Protein AF-F0VQM3-F1 (afdb_monomer_lite)

pLDDT: mean 75.25, std 23.28, range [26.92, 97.75]

Secondary structure (DSSP, 8-state):
---------------------------------------------------PPP--------GGGS-HHHHHHHHHHHHHHHHHHHHHSTT---EEEEEEEE-TTS-HHHHHHHHHHHHHHHHHH-HHHHHHHHHHHHHHHHT-S-TTTEEEEEEEHHHHHHHHHHHHHHHHHHHHHHHHHHHHHHHHHHHHHHHHHHHHHHHHHHHHHHHHHHHHHHHHHHHHHHHTTSS---HHHHHHHHHHHHHHHHHS-HHHHHHHHHHHHHHHHHHHHTT-TTSSSPPPPTT-----TTSPPHHHHHHHHHHHHHHHHHHHHHHHHHHHHHHHHHHHHHHHHHHHHHTT-

Foldseek 3Di:
DDDDDDDDDDDDDDDDDDDDDDDDDDDDDDDDDDDDDDDDDDDDPDDDDDDDDDDDDDDDDDLVPDDPVVSVVVVVVVVVVVVVVVLQDPPQQQFPAKDKDFDPVLCQLVQLVVVLVVLVVVCVVPVPRSVVRNVRSVVVVVVDPDSRGIHIDTHTGVVSVVVVVVVVVVVVVVVVVVVVVVVVVVVVVVVVVVVVVVVVVVVVVVVVVVVVVVVVVVVVVVVVCVVVVVDDDDVVVVVVVVVVVVVVCVVCVPVVVVVVVVVCVVVVVVCVVCVDCPPVDDDDDPPDPDDPPPDDDVVRVVVVVVVVVVVVVVVVVVVVVVVVVVVVVVVVVVVVVVVVVVVVD

Sequence (345 aa):
MSLFGAKPQAQPSSTGLFGSSSGGGGGLFSSASSAPPSSSPSLGLFSSTSSSLAPSSSAPSSLSSLPLHQQQYVEAVSRRTQQTEALLSDQNRSMVNFLYQFDPAHAASHKNAVLENQLQSFALENPVEGSALLTKWRKASSRNADPQSCLIVPVRGVQELSARVKMVAQATELLAETLGTVAKDTERLMARNDQMREKLDLVRQRHTSLGHEFIKVVNLIENVAVSRGVAEKNPRSEAANAQILASLEEEFPWEEWQRRIDLLRVWLPTLHRTSATATGFPCPSVDESVTPAAGLGKEQEESLVEILSAQTEAVEATTQSLANTEQDVERLESAVKSRRRKGAR

Organism: Neospora caninum (strain Liverpool) (NCBI:txid572307)

Radius of gyration: 41.85 Å; chains: 1; bounding box: 102×84×107 Å

InterPro domains:
  IPR024864 Nucleoporin Nup54/Nup57/Nup44 [PTHR13000] (2-338)
  IPR025712 Nucleoporin Nup54, alpha-helical domain [PF13874] (136-262)

Structure (mmCIF, N/CA/C/O backbone):
data_AF-F0VQM3-F1
#
_entry.id   AF-F0VQM3-F1
#
loop_
_atom_site.group_PDB
_atom_site.id
_atom_site.type_symbol
_atom_site.label_atom_id
_atom_site.label_alt_id
_atom_site.label_comp_id
_atom_site.label_asym_id
_atom_site.label_entity_id
_atom_site.label_seq_id
_atom_site.pdbx_PDB_ins_code
_atom_site.Cartn_x
_atom_site.Cartn_y
_atom_site.Cartn_z
_atom_site.occupancy
_atom_site.B_iso_or_equiv
_atom_site.auth_seq_id
_atom_site.auth_comp_id
_atom_site.auth_asym_id
_atom_site.auth_atom_id
_atom_site.pdbx_PDB_model_num
ATOM 1 N N . MET A 1 1 ? -2.205 41.162 2.863 1.00 38.88 1 MET A N 1
ATOM 2 C CA . MET A 1 1 ? -2.715 41.215 1.480 1.00 38.88 1 MET A CA 1
ATOM 3 C C . MET A 1 1 ? -3.365 39.876 1.178 1.00 38.88 1 MET A C 1
ATOM 5 O O . MET A 1 1 ? -2.662 38.887 1.044 1.00 38.88 1 MET A O 1
ATOM 9 N N . SER A 1 2 ? -4.699 39.849 1.217 1.00 38.91 2 SER A N 1
ATOM 10 C CA . SER A 1 2 ? -5.552 38.758 0.715 1.00 38.91 2 SER A CA 1
ATOM 11 C C . SER A 1 2 ? -5.501 38.674 -0.814 1.00 38.91 2 SER A C 1
ATOM 13 O O . SER A 1 2 ? -5.054 39.649 -1.411 1.00 38.91 2 SER A O 1
ATOM 15 N N . LEU A 1 3 ? -6.043 37.577 -1.383 1.00 37.19 3 LEU A N 1
ATOM 16 C CA . LEU A 1 3 ? -6.539 37.322 -2.769 1.00 37.19 3 LEU A CA 1
ATOM 17 C C . LEU A 1 3 ? -5.948 35.974 -3.241 1.00 37.19 3 LEU A C 1
ATOM 19 O O . LEU A 1 3 ? -4.740 35.894 -3.392 1.00 37.19 3 LEU A O 1
ATOM 23 N N . PHE A 1 4 ? -6.628 34.843 -3.453 1.00 47.84 4 PHE A N 1
ATOM 24 C CA . PHE A 1 4 ? -8.010 34.405 -3.730 1.00 47.84 4 PHE A CA 1
ATOM 25 C C . PHE A 1 4 ? -8.119 32.933 -3.231 1.00 47.84 4 PHE A C 1
ATOM 27 O O . PHE A 1 4 ? -7.094 32.281 -3.077 1.00 47.84 4 PHE A O 1
ATOM 34 N N . GLY A 1 5 ? -9.255 32.297 -2.931 1.00 31.86 5 GLY A N 1
ATOM 35 C CA . GLY A 1 5 ? -10.620 32.454 -3.439 1.00 31.86 5 GLY A CA 1
ATOM 36 C C . GLY A 1 5 ? -11.065 31.139 -4.111 1.00 31.86 5 GLY A C 1
ATOM 37 O O . GLY A 1 5 ? -10.551 30.780 -5.161 1.00 31.86 5 GLY A O 1
ATOM 38 N N . ALA A 1 6 ? -11.987 30.417 -3.471 1.00 36.44 6 ALA A N 1
ATOM 39 C CA . ALA A 1 6 ? -12.490 29.083 -3.820 1.00 36.44 6 ALA A CA 1
ATOM 40 C C . ALA A 1 6 ? -13.454 29.028 -5.028 1.00 36.44 6 ALA A C 1
ATOM 42 O O . ALA A 1 6 ? -14.205 29.980 -5.234 1.00 36.44 6 ALA A O 1
ATOM 43 N N . LYS A 1 7 ? -13.555 27.861 -5.701 1.00 33.34 7 LYS A N 1
ATOM 44 C CA . LYS A 1 7 ? -14.825 27.110 -5.914 1.00 33.34 7 LYS A CA 1
ATOM 45 C C . LYS A 1 7 ? -14.646 25.781 -6.688 1.00 33.34 7 LYS A C 1
ATOM 47 O O . LYS A 1 7 ? -13.915 25.763 -7.673 1.00 33.34 7 LYS A O 1
ATOM 52 N N . PRO A 1 8 ? -15.373 24.707 -6.313 1.00 41.62 8 PRO A N 1
ATOM 53 C CA . PRO A 1 8 ? -15.590 23.517 -7.136 1.00 41.62 8 PRO A CA 1
ATOM 54 C C . PRO A 1 8 ? -16.857 23.670 -7.999 1.00 41.62 8 PRO A C 1
ATOM 56 O O . PRO A 1 8 ? -17.844 24.265 -7.562 1.00 41.62 8 PRO A O 1
ATOM 59 N N . GLN A 1 9 ? -16.847 23.110 -9.210 1.00 33.81 9 GLN A N 1
ATOM 60 C CA . GLN A 1 9 ? -18.005 23.065 -10.106 1.00 33.81 9 GLN A CA 1
ATOM 61 C C . GLN A 1 9 ? -18.391 21.607 -10.370 1.00 33.81 9 GLN A C 1
ATOM 63 O O . GLN A 1 9 ? -17.649 20.856 -10.996 1.00 33.81 9 GLN A O 1
ATOM 68 N N . ALA A 1 10 ? -19.567 21.227 -9.877 1.00 33.06 10 ALA A N 1
ATOM 69 C CA . ALA A 1 10 ? -20.297 20.032 -10.276 1.00 33.06 10 ALA A CA 1
ATOM 70 C C . ALA A 1 10 ? -21.382 20.434 -11.282 1.00 33.06 10 ALA A C 1
ATOM 72 O O . ALA A 1 10 ? -22.001 21.477 -11.090 1.00 33.06 10 ALA A O 1
ATOM 73 N N . GLN A 1 11 ? -21.648 19.602 -12.294 1.00 33.31 11 GLN A N 1
ATOM 74 C CA . GLN A 1 11 ? -22.990 19.391 -12.857 1.00 33.31 11 GLN A CA 1
ATOM 75 C C . GLN A 1 11 ? -23.045 18.125 -13.749 1.00 33.31 11 GLN A C 1
ATOM 77 O O . GLN A 1 11 ? -21.996 17.607 -14.131 1.00 33.31 11 GLN A O 1
ATOM 82 N N . PRO A 1 12 ? -24.257 17.583 -14.003 1.00 43.25 12 PRO A N 1
ATOM 83 C CA . PRO A 1 12 ? -24.522 16.157 -14.190 1.00 43.25 12 PRO A CA 1
ATOM 84 C C . PRO A 1 12 ? -24.857 15.781 -15.643 1.00 43.25 12 PRO A C 1
ATOM 86 O O . PRO A 1 12 ? -25.200 16.636 -16.454 1.00 43.25 12 PRO A O 1
ATOM 89 N N . SER A 1 13 ? -24.879 14.483 -15.953 1.00 31.64 13 SER A N 1
ATOM 90 C CA . SER A 1 13 ? -25.711 13.974 -17.051 1.00 31.64 13 SER A CA 1
ATOM 91 C C . SER A 1 13 ? -26.221 12.563 -16.759 1.00 31.64 13 SER A C 1
ATOM 93 O O . SER A 1 13 ? -25.471 11.606 -16.597 1.00 31.64 13 SER A O 1
ATOM 95 N N . SER A 1 14 ? -27.542 12.477 -16.659 1.00 35.25 14 SER A N 1
ATOM 96 C CA . SER A 1 14 ? -28.352 11.268 -16.686 1.00 35.25 14 SER A CA 1
ATOM 97 C C . SER A 1 14 ? -28.927 11.097 -18.091 1.00 35.25 14 SER A C 1
ATOM 99 O O . SER A 1 14 ? -29.585 12.017 -18.580 1.00 35.25 14 SER A O 1
ATOM 101 N N . THR A 1 15 ? -28.783 9.930 -18.715 1.00 33.72 15 THR A N 1
ATOM 102 C CA . THR A 1 15 ? -29.747 9.438 -19.717 1.00 33.72 15 THR A CA 1
ATOM 103 C C . THR A 1 15 ? -29.620 7.920 -19.806 1.00 33.72 15 THR A C 1
ATOM 105 O O . THR A 1 15 ? -28.555 7.403 -20.126 1.00 33.72 15 THR A O 1
ATOM 108 N N . GLY A 1 16 ? -30.687 7.208 -19.438 1.00 31.36 16 GLY A N 1
ATOM 109 C CA . GLY A 1 16 ? -30.756 5.751 -19.515 1.00 31.36 16 GLY A CA 1
ATOM 110 C C . GLY A 1 16 ? -31.059 5.249 -20.925 1.00 31.36 16 GLY A C 1
ATOM 111 O O . GLY A 1 16 ? -31.469 6.023 -21.786 1.00 31.36 16 GLY A O 1
ATOM 112 N N . LEU A 1 17 ? -30.923 3.938 -21.134 1.00 40.69 17 LEU A N 1
ATOM 113 C CA . LEU A 1 17 ? -31.614 3.230 -22.207 1.00 40.69 17 LEU A CA 1
ATOM 114 C C . LEU A 1 17 ? -31.803 1.748 -21.840 1.00 40.69 17 LEU A C 1
ATOM 116 O O . LEU A 1 17 ? -30.926 1.111 -21.265 1.00 40.69 17 LEU A O 1
ATOM 120 N N . PHE A 1 18 ? -32.994 1.254 -22.156 1.00 35.38 18 PHE A N 1
ATOM 121 C CA . PHE A 1 18 ? -33.568 -0.055 -21.863 1.00 35.38 18 PHE A CA 1
ATOM 122 C C . PHE A 1 18 ? -32.762 -1.261 -22.372 1.00 35.38 18 PHE A C 1
ATOM 124 O O . PHE A 1 18 ? -32.102 -1.194 -23.405 1.00 35.38 18 PHE A O 1
ATOM 131 N N . GLY A 1 19 ? -32.955 -2.405 -21.706 1.00 27.91 19 GLY A N 1
ATOM 132 C CA . GLY A 1 19 ? -32.524 -3.722 -22.177 1.00 27.91 19 GLY A CA 1
ATOM 133 C C . GLY A 1 19 ? -33.149 -4.865 -21.376 1.00 27.91 19 GLY A C 1
ATOM 134 O O . GLY A 1 19 ? -32.457 -5.581 -20.666 1.00 27.91 19 GLY A O 1
ATOM 135 N N . SER A 1 20 ? -34.474 -4.994 -21.462 1.00 33.41 20 SER A N 1
ATOM 136 C CA . SER A 1 20 ? -35.237 -6.174 -21.038 1.00 33.41 20 SER A CA 1
ATOM 137 C C . SER A 1 20 ? -34.834 -7.402 -21.864 1.00 33.41 20 SER A C 1
ATOM 139 O O . SER A 1 20 ? -34.822 -7.333 -23.092 1.00 33.41 20 SER A O 1
ATOM 141 N N . SER A 1 21 ? -34.587 -8.538 -21.208 1.00 31.20 21 SER A N 1
ATOM 142 C CA . SER A 1 21 ? -34.908 -9.840 -21.797 1.00 31.20 21 SER A CA 1
ATOM 143 C C . SER A 1 21 ? -35.435 -10.790 -20.724 1.00 31.20 21 SER A C 1
ATOM 145 O O . SER A 1 21 ? -34.756 -11.182 -19.779 1.00 31.20 21 SER A O 1
ATOM 147 N N . SER A 1 22 ? -36.718 -11.086 -20.873 1.00 34.59 22 SER A N 1
ATOM 148 C CA . SER A 1 22 ? -37.476 -12.134 -20.212 1.00 34.59 22 SER A CA 1
ATOM 149 C C . SER A 1 22 ? -37.373 -13.440 -21.001 1.00 34.59 22 SER A C 1
ATOM 151 O O . SER A 1 22 ? -37.582 -13.440 -22.213 1.00 34.59 22 SER A O 1
ATOM 153 N N . GLY A 1 23 ? -37.177 -14.548 -20.294 1.00 29.69 23 GLY A N 1
ATOM 154 C CA . GLY A 1 23 ? -37.432 -15.922 -20.741 1.00 29.69 23 GLY A CA 1
ATOM 155 C C . GLY A 1 23 ? -36.885 -16.865 -19.666 1.00 29.69 23 GLY A C 1
ATOM 156 O O . GLY A 1 23 ? -35.710 -16.785 -19.350 1.00 29.69 23 GLY A O 1
ATOM 157 N N . GLY A 1 24 ? -37.642 -17.698 -18.955 1.00 31.28 24 GLY A N 1
ATOM 158 C CA . GLY A 1 24 ? -38.933 -18.305 -19.257 1.00 31.28 24 GLY A CA 1
ATOM 159 C C . GLY A 1 24 ? -38.717 -19.794 -19.539 1.00 31.28 24 GLY A C 1
ATOM 160 O O . GLY A 1 24 ? -38.369 -20.141 -20.660 1.00 31.28 24 GLY A O 1
ATOM 161 N N . GLY A 1 25 ? -38.940 -20.643 -18.526 1.00 29.08 25 GLY A N 1
ATOM 162 C CA . GLY A 1 25 ? -38.920 -22.117 -18.601 1.00 29.08 25 GLY A CA 1
ATOM 163 C C . GLY A 1 25 ? -37.775 -22.737 -17.784 1.00 29.08 25 GLY A C 1
ATOM 164 O O . GLY A 1 25 ? -36.623 -22.406 -18.010 1.00 29.08 25 GLY A O 1
ATOM 165 N N . GLY A 1 26 ? -37.966 -23.613 -16.797 1.00 30.08 26 GLY A N 1
ATOM 166 C CA . GLY A 1 26 ? -39.144 -24.372 -16.385 1.00 30.08 26 GLY A CA 1
ATOM 167 C C . GLY A 1 26 ? -38.761 -25.843 -16.188 1.00 30.08 26 GLY A C 1
ATOM 168 O O . GLY A 1 26 ? -38.645 -26.555 -17.177 1.00 30.08 26 GLY A O 1
ATOM 169 N N . GLY A 1 27 ? -38.632 -26.269 -14.919 1.00 29.53 27 GLY A N 1
ATOM 170 C CA . GLY A 1 27 ? -38.684 -27.675 -14.478 1.00 29.53 27 GLY A CA 1
ATOM 171 C C . GLY A 1 27 ? -37.439 -28.528 -14.791 1.00 29.53 27 GLY A C 1
ATOM 172 O O . GLY A 1 27 ? -36.682 -28.226 -15.695 1.00 29.53 27 GLY A O 1
ATOM 173 N N . LEU A 1 28 ? -37.110 -29.609 -14.089 1.00 34.91 28 LEU A N 1
ATOM 174 C CA . LEU A 1 28 ? -37.851 -30.514 -13.214 1.00 34.91 28 LEU A CA 1
ATOM 175 C C . LEU A 1 28 ? -36.799 -31.265 -12.383 1.00 34.91 28 LEU A C 1
ATOM 177 O O . LEU A 1 28 ? -35.906 -31.819 -12.997 1.00 34.91 28 LEU A O 1
ATOM 181 N N . PHE A 1 29 ? -36.904 -31.311 -11.055 1.00 33.12 29 PHE A N 1
ATOM 182 C CA . PHE A 1 29 ? -36.681 -32.517 -10.237 1.00 33.12 29 PHE A CA 1
ATOM 183 C C . PHE A 1 29 ? -37.139 -32.202 -8.812 1.00 33.12 29 PHE A C 1
ATOM 185 O O . PHE A 1 29 ? -36.529 -31.430 -8.076 1.00 33.12 29 PHE A O 1
ATOM 192 N N . SER A 1 30 ? -38.280 -32.784 -8.464 1.00 27.89 30 SER A N 1
ATOM 193 C CA . SER A 1 30 ? -38.830 -32.836 -7.119 1.00 27.89 30 SER A CA 1
ATOM 194 C C . SER A 1 30 ? -38.695 -34.265 -6.619 1.00 27.89 30 SER A C 1
ATOM 196 O O . SER A 1 30 ? -39.105 -35.190 -7.315 1.00 27.89 30 SER A O 1
ATOM 198 N N . SER A 1 31 ? -38.237 -34.432 -5.385 1.00 28.39 31 SER A N 1
ATOM 199 C CA . SER A 1 31 ? -38.715 -35.507 -4.516 1.00 28.39 31 SER A CA 1
ATOM 200 C C . SER A 1 31 ? -38.476 -35.130 -3.056 1.00 28.39 31 SER A C 1
ATOM 202 O O . SER A 1 31 ? -37.354 -34.843 -2.646 1.00 28.39 31 SER A O 1
ATOM 204 N N . ALA A 1 32 ? -39.583 -35.114 -2.314 1.00 28.97 32 ALA A N 1
ATOM 205 C CA . ALA A 1 32 ? -39.702 -35.050 -0.862 1.00 28.97 32 ALA A CA 1
ATOM 206 C C . ALA A 1 32 ? -38.821 -36.129 -0.183 1.00 28.97 32 ALA A C 1
ATOM 208 O O . ALA A 1 32 ? -38.532 -37.158 -0.789 1.00 28.97 32 ALA A O 1
ATOM 209 N N . SER A 1 33 ? -38.415 -36.027 1.084 1.00 26.92 33 SER A N 1
ATOM 210 C CA . SER A 1 33 ? -39.307 -36.196 2.241 1.00 26.92 33 SER A CA 1
ATOM 211 C C . SER A 1 33 ? -38.568 -35.949 3.569 1.00 26.92 33 SER A C 1
ATOM 213 O O . SER A 1 33 ? -37.419 -36.345 3.718 1.00 26.92 33 SER A O 1
ATOM 215 N N . SER A 1 34 ? -39.305 -35.369 4.525 1.00 28.58 34 SER A N 1
ATOM 216 C CA . SER A 1 34 ? -39.322 -35.638 5.981 1.00 28.58 34 SER A CA 1
ATOM 217 C C . SER A 1 34 ? -38.039 -35.600 6.843 1.00 28.58 34 SER A C 1
ATOM 219 O O . SER A 1 34 ? -37.189 -36.481 6.784 1.00 28.58 34 SER A O 1
ATOM 221 N N . ALA A 1 35 ? -38.056 -34.625 7.767 1.00 28.58 35 ALA A N 1
ATOM 222 C CA . ALA A 1 35 ? -37.500 -34.569 9.136 1.00 28.58 35 ALA A CA 1
ATOM 223 C C . ALA A 1 35 ? -37.485 -35.917 9.916 1.00 28.58 35 ALA A C 1
ATOM 225 O O . ALA A 1 35 ? -38.295 -36.780 9.571 1.00 28.58 35 ALA A O 1
ATOM 226 N N . PRO A 1 36 ? -36.675 -36.104 10.999 1.00 34.06 36 PRO A N 1
ATOM 227 C CA . PRO A 1 36 ? -36.364 -35.101 12.045 1.00 34.06 36 PRO A CA 1
ATOM 228 C C . PRO A 1 36 ? -34.907 -35.065 12.582 1.00 34.06 36 PRO A C 1
ATOM 230 O O . PRO A 1 36 ? -34.142 -35.995 12.345 1.00 34.06 36 PRO A O 1
ATOM 233 N N . PRO A 1 37 ? -34.512 -34.036 13.369 1.00 38.03 37 PRO A N 1
ATOM 234 C CA . PRO A 1 37 ? -33.246 -34.046 14.100 1.00 38.03 37 PRO A CA 1
ATOM 235 C C . PRO A 1 37 ? -33.414 -34.253 15.616 1.00 38.03 37 PRO A C 1
ATOM 237 O O . PRO A 1 37 ? -34.243 -33.620 16.274 1.00 38.03 37 PRO A O 1
ATOM 240 N N . SER A 1 38 ? -32.554 -35.107 16.173 1.00 27.70 38 SER A N 1
ATOM 241 C CA . SER A 1 38 ? -32.359 -35.342 17.604 1.00 27.70 38 SER A CA 1
ATOM 242 C C . SER A 1 38 ? -31.062 -34.693 18.109 1.00 27.70 38 SER A C 1
ATOM 244 O O . SER A 1 38 ? -29.977 -35.017 17.638 1.00 27.70 38 SER A O 1
ATOM 246 N N . SER A 1 39 ? -31.219 -33.821 19.108 1.00 30.53 39 SER A N 1
ATOM 247 C CA . SER A 1 39 ? -30.376 -33.622 20.303 1.00 30.53 39 SER A CA 1
ATOM 248 C C . SER A 1 39 ? -28.843 -33.533 20.183 1.00 30.53 39 SER A C 1
ATOM 250 O O . SER A 1 39 ? -28.153 -34.538 20.028 1.00 30.53 39 SER A O 1
ATOM 252 N N . SER A 1 40 ? -28.306 -32.357 20.523 1.00 29.58 40 SER A N 1
ATOM 253 C CA . SER A 1 40 ? -27.122 -32.210 21.390 1.00 29.58 40 SER A CA 1
ATOM 254 C C . SER A 1 40 ? -27.209 -30.885 22.174 1.00 29.58 40 SER A C 1
ATOM 256 O O . SER A 1 40 ? -27.868 -29.956 21.707 1.00 29.58 40 SER A O 1
ATOM 258 N N . PRO A 1 41 ? -26.639 -30.806 23.391 1.00 38.22 41 PRO A N 1
ATOM 259 C CA . PRO A 1 41 ? -27.060 -29.863 24.420 1.00 38.22 41 PRO A CA 1
ATOM 260 C C . PRO A 1 41 ? -26.224 -28.579 24.405 1.00 38.22 41 PRO A C 1
ATOM 262 O O . PRO A 1 41 ? -24.998 -28.621 24.422 1.00 38.22 41 PRO A O 1
ATOM 265 N N . SER A 1 42 ? -26.888 -27.430 24.475 1.00 32.97 42 SER A N 1
ATOM 266 C CA . SER A 1 42 ? -26.255 -26.152 24.794 1.00 32.97 42 SER A CA 1
ATOM 267 C C . SER A 1 42 ? -26.914 -25.566 26.037 1.00 32.97 42 SER A C 1
ATOM 269 O O . SER A 1 42 ? -28.092 -25.206 26.024 1.00 32.97 42 SER A O 1
ATOM 271 N N . LEU A 1 43 ? -26.132 -25.506 27.119 1.00 41.81 43 LEU A N 1
ATOM 272 C CA . LEU A 1 43 ? -26.416 -24.727 28.316 1.00 41.81 43 LEU A CA 1
ATOM 273 C C . LEU A 1 43 ? -26.709 -23.272 27.931 1.00 41.81 43 LEU A C 1
ATOM 275 O O . LEU A 1 43 ? -25.876 -22.602 27.329 1.00 41.81 43 LEU A O 1
ATOM 279 N N . GLY A 1 44 ? -27.873 -22.785 28.343 1.00 29.36 44 GLY A N 1
ATOM 280 C CA . GLY A 1 44 ? -28.278 -21.391 28.219 1.00 29.36 44 GLY A CA 1
ATOM 281 C C . GLY A 1 44 ? -29.334 -21.090 29.268 1.00 29.36 44 GLY A C 1
ATOM 282 O O . GLY A 1 44 ? -30.530 -21.159 29.000 1.00 29.36 44 GLY A O 1
ATOM 283 N N . LEU A 1 45 ? -28.879 -20.825 30.494 1.00 43.31 45 LEU A N 1
ATOM 284 C CA . LEU A 1 45 ? -29.683 -20.150 31.507 1.00 43.31 45 LEU A CA 1
ATOM 285 C C . LEU A 1 45 ? -30.113 -18.780 30.950 1.00 43.31 45 LEU A C 1
ATOM 287 O O . LEU A 1 45 ? -29.309 -18.104 30.315 1.00 43.31 45 LEU A O 1
ATOM 291 N N . PHE A 1 46 ? -31.338 -18.369 31.284 1.00 34.84 46 PHE A N 1
ATOM 292 C CA . PHE A 1 46 ? -31.969 -17.070 31.001 1.00 34.84 46 PHE A CA 1
ATOM 293 C C . PHE A 1 46 ? -32.684 -16.946 29.644 1.00 34.84 46 PHE A C 1
ATOM 295 O O . PHE A 1 46 ? -32.199 -16.333 28.700 1.00 34.84 46 PHE A O 1
ATOM 302 N N . SER A 1 47 ? -33.929 -17.432 29.607 1.00 27.12 47 SER A N 1
ATOM 303 C CA . SER A 1 47 ? -34.967 -16.892 28.727 1.00 27.12 47 SER A CA 1
ATOM 304 C C . SER A 1 47 ? -36.090 -16.324 29.595 1.00 27.12 47 SER A C 1
ATOM 306 O O . SER A 1 47 ? -36.760 -17.045 30.333 1.00 27.12 47 SER A O 1
ATOM 308 N N . SER A 1 48 ? -36.236 -15.004 29.555 1.00 30.84 48 SER A N 1
ATOM 309 C CA . SER A 1 48 ? -37.348 -14.253 30.122 1.00 30.84 48 SER A CA 1
ATOM 310 C C . SER A 1 48 ? -38.492 -14.224 29.112 1.00 30.84 48 SER A C 1
ATOM 312 O O . SER A 1 48 ? -38.433 -13.492 28.125 1.00 30.84 48 SER A O 1
ATOM 314 N N . THR A 1 49 ? -39.542 -14.999 29.368 1.00 30.97 49 THR A N 1
ATOM 315 C CA . THR A 1 49 ? -40.835 -14.860 28.695 1.00 30.97 49 THR A CA 1
ATOM 316 C C . THR A 1 49 ? -41.504 -13.555 29.106 1.00 30.97 49 THR A C 1
ATOM 318 O O . THR A 1 49 ? -41.986 -13.402 30.228 1.00 30.97 49 THR A O 1
ATOM 321 N N . SER A 1 50 ? -41.566 -12.630 28.158 1.00 38.66 50 SER A N 1
ATOM 322 C CA . SER A 1 50 ? -42.555 -11.565 28.077 1.00 38.66 50 SER A CA 1
ATOM 323 C C . SER A 1 50 ? -43.956 -12.180 28.010 1.00 38.66 50 SER A C 1
ATOM 325 O O . SER A 1 50 ? -44.295 -12.879 27.060 1.00 38.66 50 SER A O 1
ATOM 327 N N . SER A 1 51 ? -44.771 -11.918 29.032 1.00 32.34 51 SER A N 1
ATOM 328 C CA . SER A 1 51 ? -46.212 -12.176 29.011 1.00 32.34 51 SER A CA 1
ATOM 329 C C . SER A 1 51 ? -46.942 -10.847 29.156 1.00 32.34 51 SER A C 1
ATOM 331 O O . SER A 1 51 ? -46.705 -10.080 30.087 1.00 32.34 51 SER A O 1
ATOM 333 N N . SER A 1 52 ? -47.777 -10.575 28.164 1.00 29.78 52 SER A N 1
ATOM 334 C CA . SER A 1 52 ? -48.619 -9.402 27.960 1.00 29.78 52 SER A CA 1
ATOM 335 C C . SER A 1 52 ? -49.560 -9.104 29.131 1.00 29.78 52 SER A C 1
ATOM 337 O O . SER A 1 52 ? -50.295 -9.981 29.583 1.00 29.78 52 SER A O 1
ATOM 339 N N . LEU A 1 53 ? -49.588 -7.835 29.547 1.00 31.00 53 LEU A N 1
ATOM 340 C CA . LEU A 1 53 ? -50.574 -7.253 30.457 1.00 31.00 53 LEU A CA 1
ATOM 341 C C . LEU A 1 53 ? -51.941 -7.116 29.769 1.00 31.00 53 LEU A C 1
ATOM 343 O O . LEU A 1 53 ? -52.066 -6.419 28.763 1.00 31.00 53 LEU A O 1
ATOM 347 N N . ALA A 1 54 ? -52.967 -7.721 30.366 1.00 30.02 54 ALA A N 1
ATOM 348 C CA . ALA A 1 54 ? -54.352 -7.275 30.254 1.00 30.02 54 ALA A CA 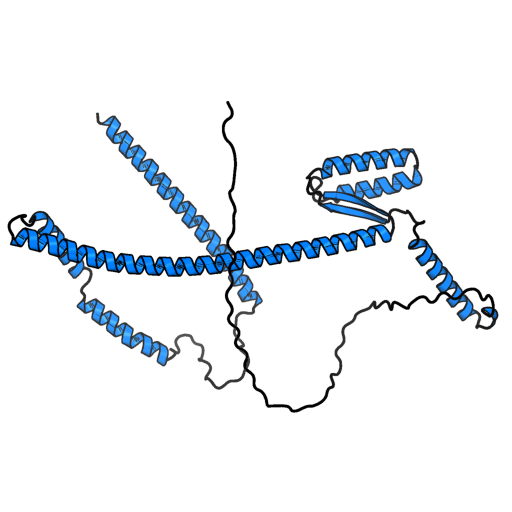1
ATOM 349 C C . ALA A 1 54 ? -54.696 -6.463 31.520 1.00 30.02 54 ALA A C 1
ATOM 351 O O . ALA A 1 54 ? -54.284 -6.861 32.614 1.00 30.02 54 ALA A O 1
ATOM 352 N N . PRO A 1 55 ? -55.430 -5.340 31.424 1.00 46.22 55 PRO A N 1
ATOM 353 C CA . PRO A 1 55 ? -55.810 -4.560 32.590 1.00 46.22 55 PRO A CA 1
ATOM 354 C C . PRO A 1 55 ? -57.085 -5.163 33.186 1.00 46.22 55 PRO A C 1
ATOM 356 O O . PRO A 1 55 ? -58.171 -4.997 32.637 1.00 46.22 55 PRO A O 1
ATOM 359 N N . SER A 1 56 ? -56.971 -5.867 34.311 1.00 31.61 56 SER A N 1
ATOM 360 C CA . SER A 1 56 ? -58.138 -6.267 35.101 1.00 31.61 56 SER A CA 1
ATOM 361 C C . SER A 1 56 ? -58.082 -5.628 36.482 1.00 31.61 56 SER A C 1
ATOM 363 O O . SER A 1 56 ? -57.281 -5.986 37.345 1.00 31.61 56 SER A O 1
ATOM 365 N N . SER A 1 57 ? -58.967 -4.659 36.645 1.00 39.91 57 SER A N 1
ATOM 366 C CA . SER A 1 57 ? -59.422 -4.062 37.889 1.00 39.91 57 SER A CA 1
ATOM 367 C C . SER A 1 57 ? -59.811 -5.099 38.953 1.00 39.91 57 SER A C 1
ATOM 369 O O . SER A 1 57 ? -60.546 -6.039 38.666 1.00 39.91 57 SER A O 1
ATOM 371 N N . SER A 1 58 ? -59.375 -4.833 40.188 1.00 45.59 58 SER A N 1
ATOM 372 C CA . SER A 1 58 ? -60.041 -5.134 41.468 1.00 45.59 58 SER A CA 1
ATOM 373 C C . SER A 1 58 ? -60.713 -6.506 41.664 1.00 45.59 58 SER A C 1
ATOM 375 O O . SER A 1 58 ? -61.862 -6.704 41.275 1.00 45.59 58 SER A O 1
ATOM 377 N N . ALA A 1 59 ? -60.077 -7.365 42.470 1.00 33.06 59 ALA A N 1
ATOM 378 C CA . ALA A 1 59 ? -60.767 -8.329 43.334 1.00 33.06 59 ALA A CA 1
ATOM 379 C C . ALA A 1 59 ? -59.911 -8.647 44.583 1.00 33.06 59 ALA A C 1
ATOM 381 O O . ALA A 1 59 ? -58.823 -9.205 44.442 1.00 33.06 59 ALA A O 1
ATOM 382 N N . PRO A 1 60 ? -60.361 -8.321 45.809 1.00 49.69 60 PRO A N 1
ATOM 383 C CA . PRO A 1 60 ? -59.712 -8.748 47.041 1.00 49.69 60 PRO A CA 1
ATOM 384 C C . PRO A 1 60 ? -60.486 -9.934 47.619 1.00 49.69 60 PRO A C 1
ATOM 386 O O . PRO A 1 60 ? -61.404 -9.725 48.401 1.00 49.69 60 PRO A O 1
ATOM 389 N N . SER A 1 61 ? -60.200 -11.179 47.230 1.00 48.91 61 SER A N 1
ATOM 390 C CA . SER A 1 61 ? -60.815 -12.359 47.870 1.00 48.91 61 SER A CA 1
ATOM 391 C C . SER A 1 61 ? -60.090 -13.654 47.501 1.00 48.91 61 SER A C 1
ATOM 393 O O . SER A 1 61 ? -59.916 -13.940 46.323 1.00 48.91 61 SER A O 1
ATOM 395 N N . SER A 1 62 ? -59.771 -14.464 48.520 1.00 50.34 62 SER A N 1
ATOM 396 C CA . SER A 1 62 ? -59.308 -15.871 48.493 1.00 50.34 62 SER A CA 1
ATOM 397 C C . SER A 1 62 ? -57.809 -16.201 48.601 1.00 50.34 62 SER A C 1
ATOM 399 O O . SER A 1 62 ? -57.425 -17.344 48.361 1.00 50.34 62 SER A O 1
ATOM 401 N N . LEU A 1 63 ? -56.969 -15.301 49.132 1.00 51.16 63 LEU A N 1
ATOM 402 C CA . LEU A 1 63 ? -55.655 -15.733 49.649 1.00 51.16 63 LEU A CA 1
ATOM 403 C C . LEU A 1 63 ? -55.799 -16.746 50.799 1.00 51.16 63 LEU A C 1
ATOM 405 O O . LEU A 1 63 ? -54.959 -17.625 50.934 1.00 51.16 63 LEU A O 1
ATOM 409 N N . SER A 1 64 ? -56.897 -16.697 51.561 1.00 55.00 64 SER A N 1
ATOM 410 C CA . SER A 1 64 ? -57.171 -17.510 52.757 1.00 55.00 64 SER A CA 1
ATOM 411 C C . SER A 1 64 ? -57.420 -19.011 52.526 1.00 55.00 64 SER A C 1
ATOM 413 O O . SER A 1 64 ? -57.534 -19.742 53.505 1.00 55.00 64 SER A O 1
ATOM 415 N N . SER A 1 65 ? -57.498 -19.488 51.276 1.00 56.34 65 SER A N 1
ATOM 416 C CA . SER A 1 65 ? -57.794 -20.901 50.957 1.00 56.34 65 SER A CA 1
ATOM 417 C C . SER A 1 65 ? -56.561 -21.774 50.677 1.00 56.34 65 SER A C 1
ATOM 419 O O . SER A 1 65 ? -56.683 -22.992 50.555 1.00 56.34 65 SER A O 1
ATOM 421 N N . LEU A 1 66 ? -55.372 -21.170 50.587 1.00 63.34 66 LEU A N 1
ATOM 422 C CA . LEU A 1 66 ? -54.125 -21.878 50.301 1.00 63.34 66 LEU A CA 1
ATOM 423 C C . LEU A 1 66 ? -53.422 -22.349 51.589 1.00 63.34 66 LEU A C 1
ATOM 425 O O . LEU A 1 66 ? -53.465 -21.642 52.598 1.00 63.34 66 LEU A O 1
ATOM 429 N N . PRO A 1 67 ? -52.720 -23.502 51.564 1.00 75.94 67 PRO A N 1
ATOM 430 C CA . PRO A 1 67 ? -51.866 -23.940 52.666 1.00 75.94 67 PRO A CA 1
ATOM 431 C C . PRO A 1 67 ? -50.894 -22.829 53.088 1.00 75.94 67 PRO A C 1
ATOM 433 O O . PRO A 1 67 ? -50.315 -22.162 52.230 1.00 75.94 67 PRO A O 1
ATOM 436 N N . LEU A 1 68 ? -50.676 -22.657 54.397 1.00 74.25 68 LEU A N 1
ATOM 437 C CA . LEU A 1 68 ? -49.916 -21.540 54.992 1.00 74.25 68 LEU A CA 1
ATOM 438 C C . LEU A 1 68 ? -48.559 -21.272 54.302 1.00 74.25 68 LEU A C 1
ATOM 440 O O . LEU A 1 68 ? -48.179 -20.127 54.074 1.00 74.25 68 LEU A O 1
ATOM 444 N N . HIS A 1 69 ? -47.844 -22.331 53.912 1.00 75.81 69 HIS A N 1
ATOM 445 C CA . HIS A 1 69 ? -46.563 -22.221 53.205 1.00 75.81 69 HIS A CA 1
ATOM 446 C C . HIS A 1 69 ? -46.706 -21.611 51.799 1.00 75.81 69 HIS A C 1
ATOM 448 O O . HIS A 1 69 ? -45.864 -20.837 51.350 1.00 75.81 69 HIS A O 1
ATOM 454 N N . GLN A 1 70 ? -47.783 -21.943 51.088 1.00 79.38 70 GLN A N 1
ATOM 455 C CA . GLN A 1 70 ? -48.046 -21.432 49.747 1.00 79.38 70 GLN A CA 1
ATOM 456 C C . GLN A 1 70 ? -48.505 -19.967 49.791 1.00 79.38 70 GLN A C 1
ATOM 458 O O . GLN A 1 70 ? -48.094 -19.190 48.933 1.00 79.38 70 GLN A O 1
ATOM 463 N N . GLN A 1 71 ? -49.242 -19.557 50.834 1.00 79.69 71 GLN A N 1
ATOM 464 C CA . GLN A 1 71 ? -49.503 -18.138 51.125 1.00 79.69 71 GLN A CA 1
ATOM 465 C C . GLN A 1 71 ? -48.206 -17.361 51.367 1.00 79.69 71 GLN A C 1
ATOM 467 O O . GLN A 1 71 ? -47.980 -16.344 50.718 1.00 79.69 71 GLN A O 1
ATOM 472 N N . GLN A 1 72 ? -47.322 -17.864 52.237 1.00 81.25 72 GLN A N 1
ATOM 473 C CA . GLN A 1 72 ? -46.042 -17.209 52.527 1.00 81.25 72 GLN A CA 1
ATOM 474 C C . GLN A 1 72 ? -45.149 -17.103 51.287 1.00 81.25 72 GLN A C 1
ATOM 476 O O . GLN A 1 72 ? -44.484 -16.087 51.095 1.00 81.25 72 GLN A O 1
ATOM 481 N N . TYR A 1 73 ? -45.153 -18.117 50.418 1.00 83.38 73 TYR A N 1
ATOM 482 C CA . TYR A 1 73 ? -44.409 -18.070 49.162 1.00 83.38 73 TYR A CA 1
ATOM 483 C C . TYR A 1 73 ? -44.974 -17.018 48.201 1.00 83.38 73 TYR A C 1
ATOM 485 O O . TYR A 1 73 ? -44.211 -16.224 47.655 1.00 83.38 73 TYR A O 1
ATOM 493 N N . VAL A 1 74 ? -46.297 -16.959 48.021 1.00 84.00 74 VAL A N 1
ATOM 494 C CA . VAL A 1 74 ? -46.942 -15.959 47.153 1.00 84.00 74 VAL A CA 1
ATOM 495 C C . VAL A 1 74 ? -46.757 -14.544 47.704 1.00 84.00 74 VAL A C 1
ATOM 497 O O . VAL A 1 74 ? -46.461 -13.637 46.933 1.00 84.00 74 VAL A O 1
ATOM 500 N N . GLU A 1 75 ? -46.831 -14.341 49.021 1.00 83.69 75 GLU A N 1
ATOM 501 C CA . GLU A 1 75 ? -46.524 -13.050 49.648 1.00 83.69 75 GLU A CA 1
ATOM 502 C C . GLU A 1 75 ? -45.046 -12.670 49.510 1.00 83.69 75 GLU A C 1
ATOM 504 O O . GLU A 1 75 ? -44.734 -11.512 49.228 1.00 83.69 75 GLU A O 1
ATOM 509 N N . ALA A 1 76 ? -44.121 -13.623 49.656 1.00 84.62 76 ALA A N 1
ATOM 510 C CA . ALA A 1 76 ? -42.693 -13.381 49.469 1.00 84.62 76 ALA A CA 1
ATOM 511 C C . ALA A 1 76 ? -42.362 -13.035 48.012 1.00 84.62 76 ALA A C 1
ATOM 513 O O . ALA A 1 76 ? -41.573 -12.120 47.762 1.00 84.62 76 ALA A O 1
ATOM 514 N N . VAL A 1 77 ? -42.981 -13.727 47.052 1.00 82.62 77 VAL A N 1
ATOM 515 C CA . VAL A 1 77 ? -42.856 -13.419 45.624 1.00 82.62 77 VAL A CA 1
ATOM 516 C C . VAL A 1 77 ? -43.488 -12.065 45.330 1.00 82.62 77 VAL A C 1
ATOM 518 O O . VAL A 1 77 ? -42.805 -11.223 44.772 1.00 82.62 77 VAL A O 1
ATOM 521 N N . SER A 1 78 ? -44.710 -11.789 45.792 1.00 84.81 78 SER A N 1
ATOM 522 C CA . SER A 1 78 ? -45.377 -10.491 45.613 1.00 84.81 78 SER A CA 1
ATOM 523 C C . SER A 1 78 ? -44.562 -9.335 46.194 1.00 84.81 78 SER A C 1
ATOM 525 O O . SER A 1 78 ? -44.424 -8.302 45.544 1.00 84.81 78 SER A O 1
ATOM 527 N N . ARG A 1 79 ? -43.981 -9.492 47.392 1.00 82.75 79 ARG A N 1
ATOM 528 C CA . ARG A 1 79 ? -43.085 -8.485 47.981 1.00 82.75 79 ARG A CA 1
ATOM 529 C C . ARG A 1 79 ? -41.824 -8.299 47.153 1.00 82.75 79 ARG A C 1
ATOM 531 O O . ARG A 1 79 ? -41.398 -7.167 46.959 1.00 82.75 79 ARG A O 1
ATOM 538 N N . ARG A 1 80 ? -41.235 -9.386 46.649 1.00 79.62 80 ARG A N 1
ATOM 539 C CA . ARG A 1 80 ? -40.054 -9.316 45.785 1.00 79.62 80 ARG A CA 1
ATOM 540 C C . ARG A 1 80 ? -40.382 -8.634 44.459 1.00 79.62 80 ARG A C 1
ATOM 542 O O . ARG A 1 80 ? -39.614 -7.780 44.041 1.00 79.62 80 ARG A O 1
ATOM 549 N N . THR A 1 81 ? -41.527 -8.942 43.853 1.00 79.38 81 THR A N 1
ATOM 550 C CA . THR A 1 81 ? -41.995 -8.324 42.608 1.00 79.38 81 THR A CA 1
ATOM 551 C C . THR A 1 81 ? -42.257 -6.834 42.805 1.00 79.38 81 THR A C 1
ATOM 553 O O . THR A 1 81 ? -41.740 -6.032 42.037 1.00 79.38 81 THR A O 1
ATOM 556 N N . GLN A 1 82 ? -42.936 -6.441 43.887 1.00 76.12 82 GLN A N 1
ATOM 557 C CA . GLN A 1 82 ? -43.143 -5.030 44.234 1.00 76.12 82 GLN A CA 1
ATOM 558 C C . GLN A 1 82 ? -41.829 -4.302 44.543 1.00 76.12 82 GLN A C 1
ATOM 560 O O . GLN A 1 82 ? -41.666 -3.149 44.163 1.00 76.12 82 GLN A O 1
ATOM 565 N N . GLN A 1 83 ? -40.859 -4.962 45.185 1.00 69.44 83 GLN A N 1
ATOM 566 C CA . GLN A 1 83 ? -39.523 -4.395 45.395 1.00 69.44 83 GLN A CA 1
ATOM 567 C C . GLN A 1 83 ? -38.762 -4.222 44.080 1.00 69.44 83 GLN A C 1
ATOM 569 O O . GLN A 1 83 ? -38.147 -3.181 43.871 1.00 69.44 83 GLN A O 1
ATOM 574 N N . THR A 1 84 ? -38.813 -5.198 43.172 1.00 67.06 84 THR A N 1
ATOM 575 C CA . THR A 1 84 ? -38.193 -5.066 41.847 1.00 67.06 84 THR A CA 1
ATOM 576 C C . THR A 1 84 ? -38.884 -4.003 41.003 1.00 67.06 84 THR A C 1
ATOM 578 O O . THR A 1 84 ? -38.209 -3.237 40.331 1.00 67.06 84 THR A O 1
ATOM 581 N N . GLU A 1 85 ? -40.207 -3.891 41.085 1.00 68.19 85 GLU A N 1
ATOM 582 C CA . GLU A 1 85 ? -40.989 -2.876 40.381 1.00 68.19 85 GLU A CA 1
ATOM 583 C C . GLU A 1 85 ? -40.736 -1.477 40.963 1.00 68.19 85 GLU A C 1
ATOM 585 O O . GLU A 1 85 ? -40.603 -0.516 40.215 1.00 68.19 85 GLU A O 1
ATOM 590 N N . ALA A 1 86 ? -40.527 -1.360 42.279 1.00 63.75 86 ALA A N 1
ATOM 591 C CA . ALA A 1 86 ? -40.083 -0.126 42.925 1.00 63.75 86 ALA A CA 1
ATOM 592 C C . ALA A 1 86 ? -38.626 0.244 42.585 1.00 63.75 86 ALA A C 1
ATOM 594 O O . ALA A 1 86 ? -38.301 1.423 42.496 1.00 63.75 86 ALA A O 1
ATOM 595 N N . LEU A 1 87 ? -37.732 -0.729 42.381 1.00 59.56 87 LEU A N 1
ATOM 596 C CA . LEU A 1 87 ? -36.358 -0.488 41.909 1.00 59.56 87 LEU A CA 1
ATOM 597 C C . LEU A 1 87 ? -36.302 -0.100 40.425 1.00 59.56 87 LEU A C 1
ATOM 599 O O . LEU A 1 87 ? -35.381 0.603 40.011 1.00 59.56 87 LEU A O 1
ATOM 603 N N . LEU A 1 88 ? -37.269 -0.564 39.634 1.00 58.75 88 LEU A N 1
ATOM 604 C CA . LEU A 1 88 ? -37.424 -0.228 38.220 1.00 58.75 88 LEU A CA 1
ATOM 605 C C . LEU A 1 88 ? -38.235 1.057 37.995 1.00 58.75 88 LEU A C 1
ATOM 607 O O . LEU A 1 88 ? -38.177 1.609 36.899 1.00 58.75 88 LEU A O 1
ATOM 611 N N . SER A 1 89 ? -38.978 1.534 38.998 1.00 59.28 89 SER A N 1
ATOM 612 C CA . SER A 1 89 ? -39.743 2.778 38.914 1.00 59.28 89 SER A CA 1
ATOM 613 C C . SER A 1 89 ? -38.852 4.014 39.096 1.00 59.28 89 SER A C 1
ATOM 615 O O . SER A 1 89 ? -37.864 4.003 39.834 1.00 59.28 89 SER A O 1
ATOM 617 N N . ASP A 1 90 ? -39.239 5.108 38.434 1.00 52.88 90 ASP A N 1
ATOM 618 C CA . ASP A 1 90 ? -38.535 6.404 38.342 1.00 52.88 90 ASP A CA 1
ATOM 619 C C . ASP A 1 90 ? -38.147 7.062 39.683 1.00 52.88 90 ASP A C 1
ATOM 621 O O . ASP A 1 90 ? -37.425 8.063 39.713 1.00 52.88 90 ASP A O 1
ATOM 625 N N . GLN A 1 91 ? -38.632 6.542 40.814 1.00 49.31 91 GLN A N 1
ATOM 626 C CA . GLN A 1 91 ? -38.396 7.131 42.130 1.00 49.31 91 GLN A CA 1
ATOM 627 C C . GLN A 1 91 ? -37.066 6.716 42.766 1.00 49.31 91 GLN A C 1
ATOM 629 O O . GLN A 1 91 ? -36.535 7.468 43.585 1.00 49.31 91 GLN A O 1
ATOM 634 N N . ASN A 1 92 ? -36.462 5.594 42.360 1.00 53.53 92 ASN A N 1
ATOM 635 C CA . ASN A 1 92 ? -35.129 5.218 42.833 1.00 53.53 92 ASN A CA 1
ATOM 636 C C . ASN A 1 92 ? -34.034 5.918 42.015 1.00 53.53 92 ASN A C 1
ATOM 638 O O . ASN A 1 92 ? -33.309 5.319 41.223 1.00 53.53 92 ASN A O 1
ATOM 642 N N . ARG A 1 93 ? -33.872 7.222 42.271 1.00 54.41 93 ARG A N 1
ATOM 643 C CA . ARG A 1 93 ? -32.787 8.073 41.740 1.00 54.41 93 ARG A CA 1
ATOM 644 C C . ARG A 1 93 ? -31.389 7.711 42.260 1.00 54.41 93 ARG A C 1
ATOM 646 O O . ARG A 1 93 ? -30.433 8.439 41.986 1.00 54.41 93 ARG A O 1
ATOM 653 N N . SER A 1 94 ? -31.239 6.625 43.020 1.00 59.53 94 SER A N 1
ATOM 654 C CA . SER A 1 94 ? -29.937 6.204 43.532 1.00 59.53 94 SER A CA 1
ATOM 655 C C . SER A 1 94 ? -28.979 5.960 42.361 1.00 59.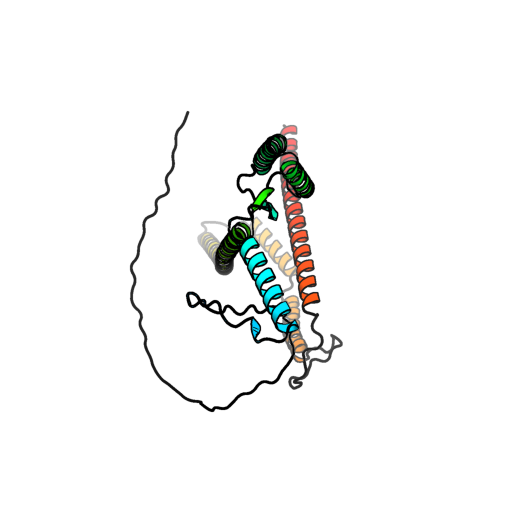53 94 SER A C 1
ATOM 657 O O . SER A 1 94 ? -29.261 5.140 41.483 1.00 59.53 94 SER A O 1
ATOM 659 N N . MET A 1 95 ? -27.858 6.689 42.327 1.00 60.59 95 MET A N 1
ATOM 660 C CA . MET A 1 95 ? -26.838 6.515 41.289 1.00 60.59 95 MET A CA 1
ATOM 661 C C . MET A 1 95 ? -26.361 5.061 41.262 1.00 60.59 95 MET A C 1
ATOM 663 O O . MET A 1 95 ? -25.895 4.536 42.277 1.00 60.59 95 MET A O 1
ATOM 667 N N . VAL A 1 96 ? -26.451 4.434 40.090 1.00 60.69 96 VAL A N 1
ATOM 668 C CA . VAL A 1 96 ? -26.107 3.025 39.885 1.00 60.69 96 VAL A CA 1
ATOM 669 C C . VAL A 1 96 ? -24.594 2.870 39.775 1.00 60.69 96 VAL A C 1
ATOM 671 O O . VAL A 1 96 ? -24.030 2.004 40.443 1.00 60.69 96 VAL A O 1
ATOM 674 N N . ASN A 1 97 ? -23.911 3.724 38.999 1.00 80.38 97 ASN A N 1
ATOM 675 C CA . ASN A 1 97 ? -22.445 3.789 38.955 1.00 80.38 97 ASN A CA 1
ATOM 676 C C . ASN A 1 97 ? -21.926 4.927 38.056 1.00 80.38 97 ASN A C 1
ATOM 678 O O . ASN A 1 97 ? -22.707 5.640 37.428 1.00 80.38 97 ASN A O 1
ATOM 682 N N . PHE A 1 98 ? -20.600 5.061 37.967 1.00 88.12 98 PHE A N 1
ATOM 683 C CA . PHE A 1 98 ? -19.932 5.857 36.935 1.00 88.12 98 PHE A CA 1
ATOM 684 C C . PHE A 1 98 ? -19.520 4.978 35.751 1.00 88.12 98 PHE A C 1
ATOM 686 O O . PHE A 1 98 ? -19.064 3.850 35.941 1.00 88.12 98 PHE A O 1
ATOM 693 N N . LEU A 1 99 ? -19.662 5.506 34.538 1.00 88.38 99 LEU A N 1
ATOM 694 C CA . LEU A 1 99 ? -19.275 4.844 33.294 1.00 88.38 99 LEU A CA 1
ATOM 695 C C . LEU A 1 99 ? -18.404 5.762 32.442 1.00 88.38 99 LEU A C 1
ATOM 697 O O . LEU A 1 99 ? -18.552 6.981 32.466 1.00 88.38 99 LEU A O 1
ATOM 701 N N . TYR A 1 100 ? -17.559 5.149 31.627 1.00 90.56 100 TYR A N 1
ATOM 702 C CA . TYR A 1 100 ? -16.625 5.827 30.738 1.00 90.56 100 TYR A CA 1
ATOM 703 C C . TYR A 1 100 ? -17.266 6.107 29.375 1.00 90.56 100 TYR A C 1
ATOM 705 O O . TYR A 1 100 ? -17.981 5.265 28.825 1.00 90.56 100 TYR A O 1
ATOM 713 N N . GLN A 1 101 ? -17.064 7.309 28.844 1.00 89.12 101 GLN A N 1
ATOM 714 C CA . GLN A 1 101 ? -17.522 7.715 27.518 1.00 89.12 101 GLN A CA 1
ATOM 715 C C . GLN A 1 101 ? -16.413 8.467 26.798 1.00 89.12 101 GLN A C 1
ATOM 717 O O . GLN A 1 101 ? -15.809 9.363 27.375 1.00 89.12 101 GLN A O 1
ATOM 722 N N . PHE A 1 102 ? -16.180 8.144 25.531 1.00 88.94 102 PHE A N 1
ATOM 723 C CA . PHE A 1 102 ? -15.249 8.903 24.707 1.00 88.94 102 PHE A CA 1
ATOM 724 C C . PHE A 1 102 ? -15.799 10.307 24.411 1.00 88.94 102 PHE A C 1
ATOM 726 O O . PHE A 1 102 ? -16.956 10.454 24.011 1.00 88.94 102 PHE A O 1
ATOM 733 N N . ASP A 1 103 ? -14.971 11.330 24.613 1.00 88.12 103 ASP A N 1
ATOM 734 C CA . ASP A 1 103 ? -15.259 12.721 24.280 1.00 88.12 103 ASP A CA 1
ATOM 735 C C . ASP A 1 103 ? -14.551 13.103 22.970 1.00 88.12 103 ASP A C 1
ATOM 737 O O . ASP A 1 103 ? -13.344 13.364 22.981 1.00 88.12 103 ASP A O 1
ATOM 741 N N . PRO A 1 104 ? -15.277 13.205 21.842 1.00 82.75 104 PRO A N 1
ATOM 742 C CA . PRO A 1 104 ? -14.678 13.550 20.553 1.00 82.75 104 PRO A CA 1
ATOM 743 C C . PRO A 1 104 ? -14.119 14.979 20.511 1.00 82.75 104 PRO A C 1
ATOM 745 O O . PRO A 1 104 ? -13.334 15.305 19.629 1.00 82.75 104 PRO A O 1
ATOM 748 N N . ALA A 1 105 ? -14.501 15.841 21.459 1.00 87.38 105 ALA A N 1
ATOM 749 C CA . ALA A 1 105 ? -13.971 17.197 21.567 1.00 87.38 105 ALA A CA 1
ATOM 750 C C . ALA A 1 105 ? -12.640 17.273 22.341 1.00 87.38 105 ALA A C 1
ATOM 752 O O . ALA A 1 105 ? -12.122 18.375 22.515 1.00 87.38 105 ALA A O 1
ATOM 753 N N . HIS A 1 106 ? -12.115 16.144 22.845 1.00 83.94 106 HIS A N 1
ATOM 754 C CA . HIS A 1 106 ? -10.897 16.079 23.669 1.00 83.94 106 HIS A CA 1
ATOM 755 C C . HIS A 1 106 ? -10.895 17.069 24.851 1.00 83.94 106 HIS A C 1
ATOM 757 O O . HIS A 1 106 ? -9.859 17.585 25.262 1.00 83.94 106 HIS A O 1
ATOM 763 N N . ALA A 1 107 ? -12.076 17.343 25.412 1.00 89.06 107 ALA A N 1
ATOM 764 C CA . ALA A 1 107 ? -12.270 18.243 26.545 1.00 89.06 107 ALA A CA 1
ATOM 765 C C . ALA A 1 107 ? -12.636 17.468 27.823 1.00 89.06 107 ALA A C 1
ATOM 767 O O . ALA A 1 107 ? -13.168 18.050 28.776 1.00 89.06 107 ALA A O 1
ATOM 768 N N . ALA A 1 108 ? -12.353 16.159 27.860 1.00 90.06 108 ALA A N 1
ATOM 769 C CA . ALA A 1 108 ? -12.778 15.279 28.942 1.00 90.06 108 ALA A CA 1
ATOM 770 C C . ALA A 1 108 ? -12.158 15.689 30.280 1.00 90.06 108 ALA A C 1
ATOM 772 O O . ALA A 1 108 ? -12.861 15.714 31.284 1.00 90.06 108 ALA A O 1
ATOM 773 N N . SER A 1 109 ? -10.889 16.108 30.285 1.00 89.38 109 SER A N 1
ATOM 774 C CA . SER A 1 109 ? -10.203 16.611 31.482 1.00 89.38 109 SER A CA 1
ATOM 775 C C . SER A 1 109 ? -10.957 17.785 32.124 1.00 89.38 109 SER A C 1
ATOM 777 O O . SER A 1 109 ? -11.275 17.755 33.314 1.00 89.38 109 SER A O 1
ATOM 779 N N . HIS A 1 110 ? -11.345 18.782 31.320 1.00 91.81 110 HIS A N 1
ATOM 780 C CA . HIS A 1 110 ? -12.101 19.936 31.808 1.00 91.81 110 HIS A CA 1
ATOM 781 C C . HIS A 1 110 ? -13.498 19.536 32.302 1.00 91.81 110 HIS A C 1
ATOM 783 O O . HIS A 1 110 ? -13.904 19.923 33.395 1.00 91.81 110 HIS A O 1
ATOM 789 N N . LYS A 1 111 ? -14.224 18.716 31.534 1.00 90.69 111 LYS A N 1
ATOM 790 C CA . LYS A 1 111 ? -15.576 18.261 31.898 1.00 90.69 111 LYS A CA 1
ATOM 791 C C . LYS A 1 111 ? -15.574 17.388 33.161 1.00 90.69 111 LYS A C 1
ATOM 793 O O . LYS A 1 111 ? -16.460 17.530 34.000 1.00 90.69 111 LYS A O 1
ATOM 798 N N . ASN A 1 112 ? -14.558 16.544 33.338 1.00 92.25 112 ASN A N 1
ATOM 799 C CA . ASN A 1 112 ? -14.363 15.738 34.542 1.00 92.25 112 ASN A CA 1
ATOM 800 C C . ASN A 1 112 ? -14.059 16.621 35.762 1.00 92.25 112 ASN A C 1
ATOM 802 O O . ASN A 1 112 ? -14.621 16.375 36.826 1.00 92.25 112 ASN A O 1
ATOM 806 N N . ALA A 1 113 ? -13.244 17.671 35.610 1.00 91.50 113 ALA A N 1
ATOM 807 C CA . ALA A 1 113 ? -12.977 18.635 36.681 1.00 91.50 113 ALA A CA 1
ATOM 808 C C . ALA A 1 113 ? -14.236 19.427 37.079 1.00 91.50 113 ALA A C 1
ATOM 810 O O . ALA A 1 113 ? -14.494 19.649 38.261 1.00 91.50 113 ALA A O 1
ATOM 811 N N . VAL A 1 114 ? -15.068 19.812 36.104 1.00 93.50 114 VAL A N 1
ATOM 812 C CA . VAL A 1 114 ? -16.367 20.450 36.373 1.00 93.50 114 VAL A CA 1
ATOM 813 C C . VAL A 1 114 ? -17.285 19.509 37.156 1.00 93.50 114 VAL A C 1
ATOM 815 O O . VAL A 1 114 ? -17.893 19.933 38.139 1.00 93.50 114 VAL A O 1
ATOM 818 N N . LEU A 1 115 ? -17.357 18.234 36.767 1.00 90.44 115 LEU A N 1
ATOM 819 C CA . LEU A 1 115 ? -18.146 17.232 37.482 1.00 90.44 115 LEU A CA 1
ATOM 820 C C . LEU A 1 115 ? -17.626 17.003 38.909 1.00 90.44 115 LEU A C 1
ATOM 822 O O . LEU A 1 115 ? -18.422 16.884 39.837 1.00 90.44 115 LEU A O 1
ATOM 826 N N . GLU A 1 116 ? -16.307 16.973 39.103 1.00 92.06 116 GLU A N 1
ATOM 827 C CA . GLU A 1 116 ? -15.707 16.866 40.434 1.00 92.06 116 GLU A CA 1
ATOM 828 C C . GLU A 1 116 ? -16.139 18.026 41.335 1.00 92.06 116 GLU A C 1
ATOM 830 O O . GLU A 1 116 ? -16.602 17.792 42.452 1.00 92.06 116 GLU A O 1
ATOM 835 N N . ASN A 1 117 ? -16.060 19.261 40.836 1.00 92.81 117 ASN A N 1
ATOM 836 C CA . ASN A 1 117 ? -16.465 20.453 41.582 1.00 92.81 117 ASN A CA 1
ATOM 837 C C . ASN A 1 117 ? -17.951 20.411 41.973 1.00 92.81 117 ASN A C 1
ATOM 839 O O . ASN A 1 117 ? -18.300 20.754 43.101 1.00 92.81 117 ASN A O 1
ATOM 843 N N . GLN A 1 118 ? -18.821 19.933 41.078 1.00 89.75 118 GLN A N 1
ATOM 844 C CA . GLN A 1 118 ? -20.250 19.748 41.364 1.00 89.75 118 GLN A CA 1
ATOM 845 C C . GLN A 1 118 ? -20.502 18.671 42.429 1.00 89.75 118 GLN A C 1
ATOM 847 O O . GLN A 1 118 ? -21.387 18.811 43.273 1.00 89.75 118 GLN A O 1
ATOM 852 N N . LEU A 1 119 ? -19.729 17.582 42.418 1.00 88.44 119 LEU A N 1
ATOM 853 C CA . LEU A 1 119 ? -19.828 16.539 43.440 1.00 88.44 119 LEU A CA 1
ATOM 854 C C . LEU A 1 119 ? -19.291 17.018 44.795 1.00 88.44 119 LEU A C 1
ATOM 856 O O . LEU A 1 119 ? -19.837 16.639 45.830 1.00 88.44 119 LEU A O 1
ATOM 860 N N . GLN A 1 120 ? -18.258 17.867 44.802 1.00 91.69 120 GLN A N 1
ATOM 861 C CA . GLN A 1 120 ? -17.742 18.503 46.015 1.00 91.69 120 GLN A CA 1
ATOM 862 C C . GLN A 1 120 ? -18.775 19.447 46.636 1.00 91.69 120 GLN A C 1
ATOM 864 O O . GLN A 1 120 ? -19.021 19.350 47.837 1.00 91.69 120 GLN A O 1
ATOM 869 N N . SER A 1 121 ? -19.431 20.300 45.839 1.00 90.56 121 SER A N 1
ATOM 870 C CA . SER A 1 121 ? -20.498 21.174 46.344 1.00 90.56 121 SER A CA 1
ATOM 871 C C . SER A 1 121 ? -21.690 20.371 46.867 1.00 90.56 121 SER A C 1
ATOM 873 O O . SER A 1 121 ? -22.192 20.653 47.951 1.00 90.56 121 SER A O 1
ATOM 875 N N . PHE A 1 122 ? -22.085 19.302 46.170 1.00 87.19 122 PHE A N 1
ATOM 876 C CA . PHE A 1 122 ? -23.166 18.424 46.622 1.00 87.19 122 PHE A CA 1
ATOM 877 C C . PHE A 1 122 ? -22.846 17.713 47.948 1.00 87.19 122 PHE A C 1
ATOM 879 O O . PHE A 1 122 ? -23.732 17.519 48.776 1.00 87.19 122 PHE A O 1
ATOM 886 N N . ALA A 1 123 ? -21.583 17.348 48.188 1.00 88.50 123 ALA A N 1
ATOM 887 C CA . ALA A 1 123 ? -21.155 16.749 49.453 1.00 88.50 123 ALA A CA 1
ATOM 888 C C . ALA A 1 123 ? -21.192 17.723 50.642 1.00 88.50 123 ALA A C 1
ATOM 890 O O . ALA A 1 123 ? -21.331 17.269 51.776 1.00 88.50 123 ALA A O 1
ATOM 891 N N . LEU A 1 124 ? -21.096 19.035 50.399 1.00 90.19 124 LEU A N 1
ATOM 892 C CA . LEU A 1 124 ? -21.272 20.054 51.440 1.00 90.19 124 LEU A CA 1
ATOM 893 C C . LEU A 1 124 ? -22.746 20.210 51.834 1.00 90.19 124 LEU A C 1
ATOM 895 O O . LEU A 1 124 ? -23.045 20.401 53.009 1.00 90.19 124 LEU A O 1
ATOM 899 N N . GLU A 1 125 ? -23.657 20.096 50.867 1.00 88.50 125 GLU A N 1
ATOM 900 C CA . GLU A 1 125 ? -25.105 20.191 51.093 1.00 88.50 125 GLU A CA 1
ATOM 901 C C . GLU A 1 125 ? -25.690 18.899 51.687 1.00 88.50 125 GLU A C 1
ATOM 903 O O . GLU A 1 125 ? -26.543 18.952 52.569 1.00 88.50 125 GLU A O 1
ATOM 908 N N . ASN A 1 126 ? -25.209 17.735 51.236 1.00 85.12 126 ASN A N 1
ATOM 909 C CA . ASN A 1 126 ? -25.681 16.413 51.651 1.00 85.12 126 ASN A CA 1
ATOM 910 C C . ASN A 1 126 ? -24.498 15.528 52.085 1.00 85.12 126 ASN A C 1
ATOM 912 O O . ASN A 1 126 ? -23.973 14.752 51.277 1.00 85.12 126 ASN A O 1
ATOM 916 N N . PRO A 1 127 ? -24.070 15.589 53.360 1.00 85.19 127 PRO A N 1
ATOM 917 C CA . PRO A 1 127 ? -22.808 14.989 53.794 1.00 85.19 127 PRO A CA 1
ATOM 918 C C . PRO A 1 127 ? -22.779 13.459 53.698 1.00 85.19 127 PRO A C 1
ATOM 920 O O . PRO A 1 127 ? -21.739 12.885 53.378 1.00 85.19 127 PRO A O 1
ATOM 923 N N . VAL A 1 128 ? -23.903 12.775 53.930 1.00 82.44 128 VAL A N 1
ATOM 924 C CA . VAL A 1 128 ? -23.954 11.301 53.906 1.00 82.44 128 VAL A CA 1
ATOM 925 C C . VAL A 1 128 ? -23.954 10.765 52.471 1.00 82.44 128 VAL A C 1
ATOM 927 O O . VAL A 1 128 ? -23.136 9.918 52.122 1.00 82.44 128 VAL A O 1
ATOM 930 N N . GLU A 1 129 ? -24.830 11.282 51.609 1.00 81.25 129 GLU A N 1
ATOM 931 C CA . GLU A 1 129 ? -24.956 10.797 50.229 1.00 81.25 129 GLU A CA 1
ATOM 932 C C . GLU A 1 129 ? -23.849 11.338 49.317 1.00 81.25 129 GLU A C 1
ATOM 934 O O . GLU A 1 129 ? -23.271 10.596 48.518 1.00 81.25 129 GLU A O 1
ATOM 939 N N . GLY A 1 130 ? -23.496 12.617 49.453 1.00 82.56 130 GLY A N 1
ATOM 940 C CA . GLY A 1 130 ? -22.492 13.250 48.607 1.00 82.56 130 GLY A CA 1
ATOM 941 C C . GLY A 1 130 ? -21.077 12.735 48.863 1.00 82.56 130 GLY A C 1
ATOM 942 O O . GLY A 1 130 ? -20.339 12.504 47.904 1.00 82.56 130 GLY A O 1
ATOM 943 N N . SER A 1 131 ? -20.705 12.440 50.116 1.00 85.19 131 SER A N 1
ATOM 944 C CA . SER A 1 131 ? -19.394 11.840 50.421 1.00 85.19 131 SER A CA 1
ATOM 945 C C . SER A 1 131 ? -19.238 10.433 49.825 1.00 85.19 131 SER A C 1
ATOM 947 O O . SER A 1 131 ? -18.176 10.093 49.287 1.00 85.19 131 SER A O 1
ATOM 949 N N . ALA A 1 132 ? -20.307 9.630 49.832 1.00 86.19 132 ALA A N 1
ATOM 950 C CA . ALA A 1 132 ? -20.338 8.305 49.216 1.00 86.19 132 ALA A CA 1
ATOM 951 C C . ALA A 1 132 ? -20.238 8.365 47.678 1.00 86.19 132 ALA A C 1
ATOM 953 O O . ALA A 1 132 ? -19.583 7.527 47.054 1.00 86.19 132 ALA A O 1
ATOM 954 N N . LEU A 1 133 ? -20.856 9.361 47.039 1.00 85.38 133 LEU A N 1
ATOM 955 C CA . LEU A 1 133 ? -20.772 9.548 45.585 1.00 85.38 133 LEU A CA 1
ATOM 956 C C . LEU A 1 133 ? -19.404 10.067 45.148 1.00 85.38 133 LEU A C 1
ATOM 958 O O . LEU A 1 133 ? -18.833 9.573 44.176 1.00 85.38 133 LEU A O 1
ATOM 962 N N . LEU A 1 134 ? -18.849 11.015 45.896 1.00 88.19 134 LEU A N 1
ATOM 963 C CA . LEU A 1 134 ? -17.538 11.595 45.639 1.00 88.19 134 LEU A CA 1
ATOM 964 C C . LEU A 1 134 ? -16.412 10.558 45.789 1.00 88.19 134 LEU A C 1
ATOM 966 O O . LEU A 1 134 ? -15.494 10.512 44.973 1.00 88.19 134 LEU A O 1
ATOM 970 N N . THR A 1 135 ? -16.497 9.663 46.777 1.00 89.69 135 THR A N 1
ATOM 971 C CA . THR A 1 135 ? -15.547 8.542 46.914 1.00 89.69 135 THR A CA 1
ATOM 972 C C . THR A 1 135 ? -15.647 7.548 45.755 1.00 89.69 135 THR A C 1
ATOM 974 O O . THR A 1 135 ? -14.615 7.121 45.229 1.00 89.69 135 THR A O 1
ATOM 977 N N . LYS A 1 136 ? -16.861 7.224 45.287 1.00 89.44 136 LYS A N 1
ATOM 978 C CA . LYS A 1 136 ? -17.060 6.415 44.070 1.00 89.44 136 LYS A CA 1
ATOM 979 C C . LYS A 1 136 ? -16.481 7.098 42.828 1.00 89.44 136 LYS A C 1
ATOM 981 O O . LYS A 1 136 ? -15.821 6.430 42.034 1.00 89.44 136 LYS A O 1
ATOM 986 N N . TRP A 1 137 ? -16.673 8.409 42.685 1.00 90.81 137 TRP A N 1
ATOM 987 C CA . TRP A 1 137 ? -16.128 9.175 41.564 1.00 90.81 137 TRP A CA 1
ATOM 988 C C . TRP A 1 137 ? -14.601 9.178 41.581 1.00 90.81 137 TRP A C 1
ATOM 990 O O . TRP A 1 137 ? -13.989 8.840 40.575 1.00 90.81 137 TRP A O 1
ATOM 1000 N N . ARG A 1 138 ? -13.969 9.445 42.733 1.00 92.06 138 ARG A N 1
ATOM 1001 C CA . ARG A 1 138 ? -12.500 9.406 42.867 1.00 92.06 138 ARG A CA 1
ATOM 1002 C C . ARG A 1 138 ? -11.927 8.043 42.488 1.00 92.06 138 ARG A C 1
ATOM 1004 O O . ARG A 1 138 ? -10.893 7.975 41.833 1.00 92.06 138 ARG A O 1
ATOM 1011 N N . LYS A 1 139 ? -12.624 6.958 42.843 1.00 92.31 139 LYS A N 1
ATOM 1012 C CA . LYS A 1 139 ? -12.252 5.593 42.445 1.00 92.31 139 LYS A CA 1
ATOM 1013 C C . LYS A 1 139 ? -12.411 5.346 40.940 1.00 92.31 139 LYS A C 1
ATOM 1015 O O . LYS A 1 139 ? -11.627 4.594 40.371 1.00 92.31 139 LYS A O 1
ATOM 1020 N N . ALA A 1 140 ? -13.416 5.935 40.296 1.00 90.62 140 ALA A N 1
ATOM 1021 C CA . ALA A 1 140 ? -13.570 5.875 38.842 1.00 90.62 140 ALA A CA 1
ATOM 1022 C C . ALA A 1 140 ? -12.516 6.741 38.128 1.00 90.62 140 ALA A C 1
ATOM 1024 O O . ALA A 1 140 ? -11.964 6.328 37.112 1.00 90.62 140 ALA A O 1
ATOM 1025 N N . SER A 1 141 ? -12.187 7.901 38.692 1.00 91.62 141 SER A N 1
ATOM 1026 C CA . SER A 1 141 ? -11.162 8.812 38.183 1.00 91.62 141 SER A CA 1
ATOM 1027 C C . SER A 1 141 ? -9.773 8.181 38.222 1.00 91.62 141 SER A C 1
ATOM 1029 O O . SER A 1 141 ? -9.090 8.151 37.204 1.00 91.62 141 SER A O 1
ATOM 1031 N N . SER A 1 142 ? -9.398 7.537 39.333 1.00 91.75 142 SER A N 1
ATOM 1032 C CA . SER A 1 142 ? -8.107 6.839 39.438 1.00 91.75 142 SER A CA 1
ATOM 1033 C C . SER A 1 142 ? -7.972 5.617 38.525 1.00 91.75 142 SER A C 1
ATOM 1035 O O . SER A 1 142 ? -6.861 5.165 38.270 1.00 91.75 142 SER A O 1
ATOM 1037 N N . ARG A 1 143 ? -9.091 5.071 38.038 1.00 91.69 143 ARG A N 1
ATOM 1038 C CA . ARG A 1 143 ? -9.137 3.944 37.094 1.00 91.69 143 ARG A CA 1
ATOM 1039 C C . ARG A 1 143 ? -9.285 4.380 35.637 1.00 91.69 143 ARG A C 1
ATOM 1041 O O . ARG A 1 143 ? -9.340 3.521 34.762 1.00 91.69 143 ARG A O 1
ATOM 1048 N N . ASN A 1 144 ? -9.396 5.679 35.373 1.00 89.81 144 ASN A N 1
ATOM 1049 C CA . ASN A 1 144 ? -9.542 6.181 34.018 1.00 89.81 144 ASN A CA 1
ATOM 1050 C C . ASN A 1 144 ? -8.214 6.033 33.260 1.00 89.81 144 ASN A C 1
ATOM 1052 O O . ASN A 1 144 ? -7.231 6.681 33.611 1.00 89.81 144 ASN A O 1
ATOM 1056 N N . ALA A 1 145 ? -8.196 5.181 32.234 1.00 86.94 145 ALA A N 1
ATOM 1057 C CA . ALA A 1 145 ? -6.997 4.909 31.444 1.00 86.94 145 ALA A CA 1
ATOM 1058 C C . ALA A 1 145 ? -6.562 6.108 30.581 1.00 86.94 145 ALA A C 1
ATOM 1060 O O . ALA A 1 145 ? -5.373 6.255 30.315 1.00 86.94 145 ALA A O 1
ATOM 1061 N N . ASP A 1 146 ? -7.501 6.974 30.178 1.00 89.00 146 ASP A N 1
ATOM 1062 C CA . ASP A 1 146 ? -7.205 8.168 29.380 1.00 89.00 146 ASP A CA 1
ATOM 1063 C C . ASP A 1 146 ? -8.012 9.390 29.858 1.00 89.00 146 ASP A C 1
ATOM 1065 O O . ASP A 1 146 ? -9.109 9.666 29.369 1.00 89.00 146 ASP A O 1
ATOM 1069 N N . PRO A 1 147 ? -7.476 10.178 30.802 1.00 85.44 147 PRO A N 1
ATOM 1070 C CA . PRO A 1 147 ? -8.162 11.352 31.338 1.00 85.44 147 PRO A CA 1
ATOM 1071 C C . PRO A 1 147 ? -8.423 12.476 30.323 1.00 85.44 147 PRO A C 1
ATOM 1073 O O . PRO A 1 147 ? -9.229 13.363 30.610 1.00 85.44 147 PRO A O 1
ATOM 1076 N N . GLN A 1 148 ? -7.743 12.484 29.170 1.00 87.94 148 GLN A N 1
ATOM 1077 C CA . GLN A 1 148 ? -7.870 13.553 28.171 1.00 87.94 148 GLN A CA 1
ATOM 1078 C C . GLN A 1 148 ? -9.015 13.297 27.191 1.00 87.94 148 GLN A C 1
ATOM 1080 O O . GLN A 1 148 ? -9.688 14.242 26.773 1.00 87.94 148 GLN A O 1
ATOM 1085 N N . SER A 1 149 ? -9.273 12.031 26.860 1.00 89.50 149 SER A N 1
ATOM 1086 C CA . SER A 1 149 ? -10.331 11.644 25.921 1.00 89.50 149 SER A CA 1
ATOM 1087 C C . SER A 1 149 ? -11.529 10.961 26.579 1.00 89.50 149 SER A C 1
ATOM 1089 O O . SER A 1 149 ? -12.597 10.892 25.976 1.00 89.50 149 SER A O 1
ATOM 1091 N N . CYS A 1 150 ? -11.395 10.477 27.815 1.00 91.88 150 CYS A N 1
ATOM 1092 C CA . CYS A 1 150 ? -12.422 9.679 28.466 1.00 91.88 150 CYS A CA 1
ATOM 1093 C C . CYS A 1 150 ? -13.136 10.446 29.584 1.00 91.88 150 CYS A C 1
ATOM 1095 O O . CYS A 1 150 ? -12.561 10.839 30.606 1.00 91.88 150 CYS A O 1
ATOM 1097 N N . LEU A 1 151 ? -14.434 10.632 29.386 1.00 92.19 151 LEU A N 1
ATOM 1098 C CA . LEU A 1 151 ? -15.344 11.337 30.267 1.00 92.19 151 LEU A CA 1
ATOM 1099 C C . LEU A 1 151 ? -16.024 10.362 31.230 1.00 92.19 151 LEU A C 1
ATOM 1101 O O . LEU A 1 151 ? -16.510 9.300 30.835 1.00 92.19 151 LEU A O 1
ATOM 1105 N N . ILE A 1 152 ? -16.075 10.736 32.505 1.00 91.94 152 ILE A N 1
ATOM 1106 C CA . ILE A 1 152 ? -16.710 9.951 33.562 1.00 91.94 152 ILE A CA 1
ATOM 1107 C C . ILE A 1 152 ? -18.147 10.439 33.706 1.00 91.94 152 ILE A C 1
ATOM 1109 O O . ILE A 1 152 ? -18.394 11.533 34.201 1.00 91.94 152 ILE A O 1
ATOM 1113 N N . VAL A 1 153 ? -19.105 9.629 33.274 1.00 88.56 153 VAL A N 1
ATOM 1114 C CA . VAL A 1 153 ? -20.525 9.991 33.249 1.00 88.56 153 VAL A CA 1
ATOM 1115 C C . VAL A 1 153 ? -21.262 9.261 34.375 1.00 88.56 153 VAL A C 1
ATOM 1117 O O . VAL A 1 153 ? -21.204 8.025 34.423 1.00 88.56 153 VAL A O 1
ATOM 1120 N N . PRO A 1 154 ? -21.958 9.977 35.278 1.00 86.81 154 PRO A N 1
ATOM 1121 C CA . PRO A 1 154 ? -22.831 9.350 36.265 1.00 86.81 154 PRO A CA 1
ATOM 1122 C C . PRO A 1 154 ? -24.048 8.718 35.582 1.00 86.81 154 PRO A C 1
ATOM 1124 O O . PRO A 1 154 ? -24.619 9.317 34.676 1.00 86.81 154 PRO A O 1
ATOM 1127 N N . VAL A 1 155 ? -24.456 7.531 36.032 1.00 84.56 155 VAL A N 1
ATOM 1128 C CA . VAL A 1 155 ? -25.672 6.853 35.556 1.00 84.56 155 VAL A CA 1
ATOM 1129 C C . VAL A 1 155 ? -26.609 6.582 36.728 1.00 84.56 155 VAL A C 1
ATOM 1131 O O . VAL A 1 155 ? -26.203 6.019 37.752 1.00 84.56 155 VAL A O 1
ATOM 1134 N N . ARG A 1 156 ? -27.870 6.986 36.584 1.00 82.12 156 ARG A N 1
ATOM 1135 C CA . ARG A 1 156 ? -28.931 6.911 37.591 1.00 82.12 156 ARG A CA 1
ATOM 1136 C C . ARG A 1 156 ? -30.006 5.921 37.151 1.00 82.12 156 ARG A C 1
ATOM 1138 O O . ARG A 1 156 ? -30.639 6.078 36.112 1.00 82.12 156 ARG A O 1
ATOM 1145 N N . GLY A 1 157 ? -30.220 4.903 37.975 1.00 78.44 157 GLY A N 1
ATOM 1146 C CA . GLY A 1 157 ? -31.212 3.862 37.717 1.00 78.44 157 GLY A CA 1
ATOM 1147 C C . GLY A 1 157 ? -30.929 2.983 36.490 1.00 78.44 157 GLY A C 1
ATOM 1148 O O . GLY A 1 157 ? -29.928 3.113 35.781 1.00 78.44 157 GLY A O 1
ATOM 1149 N N . VAL A 1 158 ? -31.840 2.040 36.255 1.00 78.44 158 VAL A N 1
ATOM 1150 C CA . VAL A 1 158 ? -31.771 1.083 35.137 1.00 78.44 158 VAL A CA 1
ATOM 1151 C C . VAL A 1 158 ? -32.215 1.730 33.818 1.00 78.44 158 VAL A C 1
ATOM 1153 O O . VAL A 1 158 ? -31.776 1.316 32.746 1.00 78.44 158 VAL A O 1
ATOM 1156 N N . GLN A 1 159 ? -33.036 2.782 33.872 1.00 80.94 159 GLN A N 1
ATOM 1157 C CA . GLN A 1 159 ? -33.552 3.448 32.677 1.00 80.94 159 GLN A CA 1
ATOM 1158 C C . GLN A 1 159 ? -32.452 4.197 31.909 1.00 80.94 159 GLN A C 1
ATOM 1160 O O . GLN A 1 159 ? -32.309 3.965 30.708 1.00 80.94 159 GLN A O 1
ATOM 1165 N N . GLU A 1 160 ? -31.619 5.006 32.577 1.00 82.50 160 GLU A N 1
ATOM 1166 C CA . GLU A 1 160 ? -30.472 5.670 31.930 1.00 82.50 160 GLU A CA 1
ATOM 1167 C C . GLU A 1 160 ? -29.460 4.650 31.394 1.00 82.50 160 GLU A C 1
ATOM 1169 O O . GLU A 1 160 ? -28.917 4.819 30.299 1.00 82.50 160 GLU A O 1
ATOM 1174 N N . LEU A 1 161 ? -29.253 3.545 32.122 1.00 83.38 161 LEU A N 1
ATOM 1175 C CA . LEU A 1 161 ? -28.425 2.440 31.646 1.00 83.38 161 LEU A CA 1
ATOM 1176 C C . LEU A 1 161 ? -28.999 1.842 30.353 1.00 83.38 161 LEU A C 1
ATOM 1178 O O . LEU A 1 161 ? -28.266 1.674 29.381 1.00 83.38 161 LEU A O 1
ATOM 1182 N N . SER A 1 162 ? -30.307 1.581 30.303 1.00 84.94 162 SER A N 1
ATOM 1183 C CA . SER A 1 162 ? -30.975 1.048 29.110 1.00 84.94 162 SER A CA 1
ATOM 1184 C C . SER A 1 162 ? -30.921 2.013 27.920 1.00 84.94 162 SER A C 1
ATOM 1186 O O . SER A 1 162 ? -30.688 1.583 26.790 1.00 84.94 162 SER A O 1
ATOM 1188 N N . ALA A 1 163 ? -31.067 3.321 28.160 1.00 86.44 163 ALA A N 1
ATOM 1189 C CA . ALA A 1 163 ? -30.934 4.348 27.132 1.00 86.44 163 ALA A CA 1
ATOM 1190 C C . ALA A 1 163 ? -29.515 4.355 26.552 1.00 86.44 163 ALA A C 1
ATOM 1192 O O . ALA A 1 163 ? -29.332 4.419 25.338 1.00 86.44 163 ALA A O 1
ATOM 1193 N N . ARG A 1 164 ? -28.502 4.198 27.406 1.00 85.81 164 ARG A N 1
ATOM 1194 C CA . ARG A 1 164 ? -27.107 4.138 26.975 1.00 85.81 164 ARG A CA 1
ATOM 1195 C C . ARG A 1 164 ? -26.767 2.859 26.222 1.00 85.81 164 ARG A C 1
ATOM 1197 O O . ARG A 1 164 ? -26.060 2.941 25.227 1.00 85.81 164 ARG A O 1
ATOM 1204 N N . VAL A 1 165 ? -27.306 1.711 26.631 1.00 88.81 165 VAL A N 1
ATOM 1205 C CA . VAL A 1 165 ? -27.175 0.459 25.865 1.00 88.81 165 VAL A CA 1
ATOM 1206 C C . VAL A 1 165 ? -27.755 0.631 24.458 1.00 88.81 165 VAL A C 1
ATOM 1208 O O . VAL A 1 165 ? -27.110 0.242 23.489 1.00 88.81 165 VAL A O 1
ATOM 1211 N N . LYS A 1 166 ? -28.915 1.289 24.320 1.00 91.50 166 LYS A N 1
ATOM 1212 C CA . LYS A 1 166 ? -29.495 1.612 23.005 1.00 91.50 166 LYS A CA 1
ATOM 1213 C C . LYS A 1 166 ? -28.605 2.549 22.184 1.00 91.50 166 LYS A C 1
ATOM 1215 O O . LYS A 1 166 ? -28.408 2.294 21.002 1.00 91.50 166 LYS A O 1
ATOM 1220 N N . MET A 1 167 ? -28.036 3.592 22.794 1.00 89.06 167 MET A N 1
ATOM 1221 C CA . MET A 1 167 ? -27.103 4.490 22.097 1.00 89.06 167 MET A CA 1
ATOM 1222 C C . MET A 1 167 ? -25.841 3.763 21.625 1.00 89.06 167 MET A C 1
ATOM 1224 O O . MET A 1 167 ? -25.392 3.988 20.506 1.00 89.06 167 MET A O 1
ATOM 1228 N N . VAL A 1 168 ? -25.272 2.884 22.456 1.00 89.50 168 VAL A N 1
ATOM 1229 C CA . VAL A 1 168 ? -24.104 2.077 22.074 1.00 89.50 168 VAL A CA 1
ATOM 1230 C C . VAL A 1 168 ? -24.458 1.155 20.911 1.00 89.50 168 VAL A C 1
ATOM 1232 O O . VAL A 1 168 ? -23.694 1.105 19.957 1.00 89.50 168 VAL A O 1
ATOM 1235 N N . ALA A 1 169 ? -25.625 0.503 20.940 1.00 92.12 169 ALA A N 1
ATOM 1236 C CA . ALA A 1 169 ? -26.085 -0.341 19.837 1.00 92.12 169 ALA A CA 1
ATOM 1237 C C . ALA A 1 169 ? -26.200 0.440 18.512 1.00 92.12 169 ALA A C 1
ATOM 1239 O O . ALA A 1 169 ? -25.690 -0.006 17.486 1.00 92.12 169 ALA A O 1
ATOM 1240 N N . GLN A 1 170 ? -26.779 1.644 18.546 1.00 94.12 170 GLN A N 1
ATOM 1241 C CA . GLN A 1 170 ? -26.861 2.525 17.373 1.00 94.12 170 GLN A CA 1
ATOM 1242 C C . GLN A 1 170 ? -25.478 2.972 16.884 1.00 94.12 170 GLN A C 1
ATOM 1244 O O . GLN A 1 170 ? -25.209 2.974 15.687 1.00 94.12 170 GLN A O 1
ATOM 1249 N N . ALA A 1 171 ? -24.571 3.325 17.799 1.00 89.94 171 ALA A N 1
ATOM 1250 C CA . ALA A 1 171 ? -23.208 3.702 17.438 1.00 89.94 171 ALA A CA 1
ATOM 1251 C C . ALA A 1 171 ? -22.437 2.530 16.810 1.00 89.94 171 ALA A C 1
ATOM 1253 O O . ALA A 1 171 ? -21.703 2.732 15.847 1.00 89.94 171 ALA A O 1
ATOM 1254 N N . THR A 1 172 ? -22.617 1.304 17.315 1.00 92.50 172 THR A N 1
ATOM 1255 C CA . THR A 1 172 ? -22.001 0.106 16.727 1.00 92.50 172 THR A CA 1
ATOM 1256 C C . THR A 1 172 ? -22.568 -0.226 15.352 1.00 92.50 172 THR A C 1
ATOM 1258 O O . THR A 1 172 ? -21.813 -0.655 14.485 1.00 92.50 172 THR A O 1
ATOM 1261 N N . GLU A 1 173 ? -23.861 0.012 15.128 1.00 95.12 173 GLU A N 1
ATOM 1262 C CA . GLU A 1 173 ? -24.498 -0.163 13.820 1.00 95.12 173 GLU A CA 1
ATOM 1263 C C . GLU A 1 173 ? -23.940 0.838 12.801 1.00 95.12 173 GLU A C 1
ATOM 1265 O O . GLU A 1 173 ? -23.458 0.432 11.746 1.00 95.12 173 GLU A O 1
ATOM 1270 N N . LEU A 1 174 ? -23.858 2.122 13.163 1.00 95.88 174 LEU A N 1
ATOM 1271 C CA . LEU A 1 174 ? -23.222 3.145 12.326 1.00 95.88 174 LEU A CA 1
ATOM 1272 C C . LEU A 1 174 ? -21.749 2.820 12.034 1.00 95.88 174 LEU A C 1
ATOM 1274 O O . LEU A 1 174 ? -21.289 2.970 10.903 1.00 95.88 174 LEU A O 1
ATOM 1278 N N . LEU A 1 175 ? -20.994 2.345 13.029 1.00 95.31 175 LEU A N 1
ATOM 1279 C CA . LEU A 1 175 ? -19.612 1.911 12.816 1.00 95.31 175 LEU A CA 1
ATOM 1280 C C . LEU A 1 175 ? -19.536 0.742 11.826 1.00 95.31 175 LEU A C 1
ATOM 1282 O O . LEU A 1 175 ? -18.702 0.776 10.923 1.00 95.31 175 LEU A O 1
ATOM 1286 N N . ALA A 1 176 ? -20.422 -0.249 11.934 1.00 95.94 176 ALA A N 1
ATOM 1287 C CA . ALA A 1 176 ? -20.479 -1.362 10.991 1.00 95.94 176 ALA A CA 1
ATOM 1288 C C . ALA A 1 176 ? -20.822 -0.898 9.564 1.00 95.94 176 ALA A C 1
ATOM 1290 O O . ALA A 1 176 ? -20.195 -1.351 8.604 1.00 95.94 176 ALA A O 1
ATOM 1291 N N . GLU A 1 177 ? -21.751 0.048 9.410 1.00 96.88 177 GLU A N 1
ATOM 1292 C CA . GLU A 1 177 ? -22.075 0.653 8.113 1.00 96.88 177 GLU A CA 1
ATOM 1293 C C . GLU A 1 177 ? -20.874 1.389 7.512 1.00 96.88 177 GLU A C 1
ATOM 1295 O O . GLU A 1 177 ? -20.521 1.157 6.352 1.00 96.88 177 GLU A O 1
ATOM 1300 N N . THR A 1 178 ? -20.199 2.233 8.301 1.00 96.38 178 THR A N 1
ATOM 1301 C CA . THR A 1 178 ? -19.005 2.958 7.835 1.00 96.38 178 THR A CA 1
ATOM 1302 C C . THR A 1 178 ? -17.877 2.002 7.454 1.00 96.38 178 THR A C 1
ATOM 1304 O O . THR A 1 178 ? -17.294 2.153 6.380 1.00 96.38 178 THR A O 1
ATOM 1307 N N . LEU A 1 179 ? -17.623 0.956 8.244 1.00 97.00 179 LEU A N 1
ATOM 1308 C CA . LEU A 1 179 ? -16.649 -0.080 7.906 1.00 97.00 179 LEU A CA 1
ATOM 1309 C C . LEU A 1 179 ? -17.025 -0.795 6.601 1.00 97.00 179 LEU A C 1
ATOM 1311 O O . LEU A 1 179 ? -16.165 -1.020 5.752 1.00 97.00 179 LEU A O 1
ATOM 1315 N N . GLY A 1 180 ? -18.313 -1.078 6.394 1.00 97.00 180 GLY A N 1
ATOM 1316 C CA . GLY A 1 180 ? -18.829 -1.636 5.146 1.00 97.00 180 GLY A CA 1
ATOM 1317 C C . GLY A 1 180 ? -18.609 -0.720 3.938 1.00 97.00 180 GLY A C 1
ATOM 1318 O O . GLY A 1 180 ? -18.310 -1.207 2.848 1.00 97.00 180 GLY A O 1
ATOM 1319 N N . THR A 1 181 ? -18.719 0.603 4.102 1.00 96.88 181 THR A N 1
ATOM 1320 C CA . THR A 1 181 ? -18.379 1.555 3.026 1.00 96.88 181 THR A CA 1
ATOM 1321 C C . THR A 1 181 ? -16.885 1.582 2.728 1.00 96.88 181 THR A C 1
ATOM 1323 O O . THR A 1 181 ? -16.511 1.499 1.560 1.00 96.88 181 THR A O 1
ATOM 1326 N N . VAL A 1 182 ? -16.036 1.588 3.761 1.00 96.69 182 VAL A N 1
ATOM 1327 C CA . VAL A 1 182 ? -14.576 1.550 3.603 1.00 96.69 182 VAL A CA 1
ATOM 1328 C C . VAL A 1 182 ? -14.147 0.268 2.894 1.00 96.69 182 VAL A C 1
ATOM 1330 O O . VAL A 1 182 ? -13.365 0.340 1.955 1.00 96.69 182 VAL A O 1
ATOM 1333 N N . ALA A 1 183 ? -14.710 -0.885 3.262 1.00 96.88 183 ALA A N 1
ATOM 1334 C CA . ALA A 1 183 ? -14.425 -2.161 2.605 1.00 96.88 183 ALA A CA 1
ATOM 1335 C C . ALA A 1 183 ? -14.810 -2.163 1.113 1.00 96.88 183 ALA A C 1
ATOM 1337 O O . ALA A 1 183 ? -14.073 -2.668 0.270 1.00 96.88 183 ALA A O 1
ATOM 1338 N N . LYS A 1 184 ? -15.946 -1.554 0.754 1.00 97.12 184 LYS A N 1
ATOM 1339 C CA . LYS A 1 184 ? -16.341 -1.403 -0.658 1.00 97.12 184 LYS A CA 1
ATOM 1340 C C . LYS A 1 184 ? -15.407 -0.461 -1.413 1.00 97.12 184 LYS A C 1
ATOM 1342 O O . LYS A 1 184 ? -15.120 -0.682 -2.587 1.00 97.12 184 LYS A O 1
ATOM 1347 N N . ASP A 1 185 ? -14.954 0.607 -0.770 1.00 96.88 185 ASP A N 1
ATOM 1348 C CA . ASP A 1 185 ? -14.038 1.563 -1.386 1.00 96.88 185 ASP A CA 1
ATOM 1349 C C . ASP A 1 185 ? -12.641 0.957 -1.582 1.00 96.88 185 ASP A C 1
ATOM 1351 O O . ASP A 1 185 ? -12.038 1.161 -2.640 1.00 96.88 185 ASP A O 1
ATOM 1355 N N . THR A 1 186 ? -12.150 0.148 -0.636 1.00 96.12 186 THR A N 1
ATOM 1356 C CA . THR A 1 186 ? -10.891 -0.595 -0.798 1.00 96.12 186 THR A CA 1
ATOM 1357 C C . THR A 1 186 ? -10.993 -1.635 -1.910 1.00 96.12 186 THR A C 1
ATOM 1359 O O . THR A 1 186 ? -10.085 -1.718 -2.732 1.00 96.12 186 THR A O 1
ATOM 1362 N N . GLU A 1 187 ? -12.111 -2.355 -2.028 1.00 96.75 187 GLU A N 1
ATOM 1363 C CA . GLU A 1 187 ? -12.355 -3.288 -3.137 1.00 96.75 187 GLU A CA 1
ATOM 1364 C C . GLU A 1 187 ? -12.315 -2.585 -4.503 1.00 96.75 187 GLU A C 1
ATOM 1366 O O . GLU A 1 187 ? -11.631 -3.034 -5.426 1.00 96.75 187 GLU A O 1
ATOM 1371 N N . ARG A 1 188 ? -12.964 -1.419 -4.630 1.00 96.69 188 ARG A N 1
ATOM 1372 C CA . ARG A 1 188 ? -12.901 -0.612 -5.863 1.00 96.69 188 ARG A CA 1
ATOM 1373 C C . ARG A 1 188 ? -11.486 -0.128 -6.169 1.00 96.69 188 ARG A C 1
ATOM 1375 O O . ARG A 1 188 ? -11.105 -0.070 -7.339 1.00 96.69 188 ARG A O 1
ATOM 1382 N N . LEU A 1 189 ? -10.717 0.247 -5.147 1.00 96.88 189 LEU A N 1
ATOM 1383 C CA . LEU A 1 189 ? -9.320 0.650 -5.315 1.00 96.88 189 LEU A CA 1
ATOM 1384 C C . LEU A 1 189 ? -8.450 -0.518 -5.785 1.00 96.88 189 LEU A C 1
ATOM 1386 O O . LEU A 1 189 ? -7.642 -0.320 -6.692 1.00 96.88 189 LEU A O 1
ATOM 1390 N N . MET A 1 190 ? -8.647 -1.719 -5.237 1.00 96.31 190 MET A N 1
ATOM 1391 C CA . MET A 1 190 ? -7.955 -2.931 -5.687 1.00 96.31 190 MET A CA 1
ATOM 1392 C C . MET A 1 190 ? -8.280 -3.240 -7.153 1.00 96.31 190 MET A C 1
ATOM 1394 O O . MET A 1 190 ? -7.367 -3.323 -7.970 1.00 96.31 190 MET A O 1
ATOM 1398 N N . ALA A 1 191 ? -9.563 -3.257 -7.529 1.00 96.88 191 ALA A N 1
ATOM 1399 C CA . ALA A 1 191 ? -9.976 -3.494 -8.916 1.00 96.88 191 ALA A CA 1
ATOM 1400 C C . ALA A 1 191 ? -9.389 -2.458 -9.896 1.00 96.88 191 ALA A C 1
ATOM 1402 O O . ALA A 1 191 ? -8.960 -2.786 -11.005 1.00 96.88 191 ALA A O 1
ATOM 1403 N N . ARG A 1 192 ? -9.324 -1.184 -9.485 1.00 97.12 192 ARG A N 1
ATOM 1404 C CA . ARG A 1 192 ? -8.681 -0.129 -10.279 1.00 97.12 192 ARG A CA 1
ATOM 1405 C C . ARG A 1 192 ? -7.171 -0.337 -10.399 1.00 97.12 192 ARG A C 1
ATOM 1407 O O . ARG A 1 192 ? -6.615 -0.046 -11.458 1.00 97.12 192 ARG A O 1
ATOM 1414 N N . ASN A 1 193 ? -6.510 -0.798 -9.338 1.00 96.06 193 ASN A N 1
ATOM 1415 C CA . ASN A 1 193 ? -5.081 -1.100 -9.355 1.00 96.06 193 ASN A CA 1
ATOM 1416 C C . ASN A 1 193 ? -4.770 -2.199 -10.378 1.00 96.06 193 ASN A C 1
ATOM 1418 O O . ASN A 1 193 ? -3.885 -2.018 -11.213 1.00 96.06 193 ASN A O 1
ATOM 1422 N N . ASP A 1 194 ? -5.563 -3.267 -10.397 1.00 96.31 194 ASP A N 1
ATOM 1423 C CA . ASP A 1 194 ? -5.390 -4.365 -11.349 1.00 96.31 194 ASP A CA 1
ATOM 1424 C C . ASP A 1 194 ? -5.607 -3.907 -12.795 1.00 96.31 194 ASP A C 1
ATOM 1426 O O . ASP A 1 194 ? -4.778 -4.178 -13.666 1.00 96.31 194 ASP A O 1
ATOM 1430 N N . GLN A 1 195 ? -6.633 -3.085 -13.046 1.00 97.44 195 GLN A N 1
ATOM 1431 C CA . GLN A 1 195 ? -6.831 -2.472 -14.363 1.00 97.44 195 GLN A CA 1
ATOM 1432 C C . GLN A 1 195 ? -5.639 -1.589 -14.780 1.00 97.44 195 GLN A C 1
ATOM 1434 O O . GLN A 1 195 ? -5.282 -1.509 -15.959 1.00 97.44 195 GLN A O 1
ATOM 1439 N N . MET A 1 196 ? -5.029 -0.873 -13.834 1.00 96.12 196 MET A N 1
ATOM 1440 C CA . MET A 1 196 ? -3.843 -0.065 -14.111 1.00 96.12 196 MET A CA 1
ATOM 1441 C C . MET A 1 196 ? -2.623 -0.928 -14.426 1.00 96.12 196 MET A C 1
ATOM 1443 O O . MET A 1 196 ? -1.881 -0.567 -15.337 1.00 96.12 196 MET A O 1
ATOM 1447 N N . ARG A 1 197 ? -2.430 -2.053 -13.729 1.00 96.38 197 ARG A N 1
ATOM 1448 C CA . ARG A 1 197 ? -1.354 -3.015 -14.017 1.00 96.38 197 ARG A CA 1
ATOM 1449 C C . ARG A 1 197 ? -1.473 -3.567 -15.433 1.00 96.38 197 ARG A C 1
ATOM 1451 O O . ARG A 1 197 ? -0.512 -3.475 -16.189 1.00 96.38 197 ARG A O 1
ATOM 1458 N N . GLU A 1 198 ? -2.667 -4.002 -15.833 1.00 97.25 198 GLU A N 1
ATOM 1459 C CA . GLU A 1 198 ? -2.920 -4.497 -17.192 1.00 97.25 198 GLU A CA 1
ATOM 1460 C C . GLU A 1 198 ? -2.599 -3.431 -18.254 1.00 97.25 198 GLU A C 1
ATOM 1462 O O . GLU A 1 198 ? -1.886 -3.683 -19.228 1.00 97.25 198 GLU A O 1
ATOM 1467 N N . LYS A 1 199 ? -3.061 -2.191 -18.047 1.00 97.50 199 LYS A N 1
ATOM 1468 C CA . LYS A 1 199 ? -2.736 -1.075 -18.949 1.00 97.50 199 LYS A CA 1
ATOM 1469 C C . LYS A 1 199 ? -1.241 -0.791 -19.004 1.00 97.50 199 LYS A C 1
ATOM 1471 O O . LYS A 1 199 ? -0.731 -0.457 -20.071 1.00 97.50 199 LYS A O 1
ATOM 1476 N N . LEU A 1 200 ? -0.548 -0.891 -17.877 1.00 97.75 200 LEU A N 1
ATOM 1477 C CA . LEU A 1 200 ? 0.885 -0.655 -17.798 1.00 97.75 200 LEU A CA 1
ATOM 1478 C C . LEU A 1 200 ? 1.648 -1.724 -18.590 1.00 97.75 200 LEU A C 1
ATOM 1480 O O . LEU A 1 200 ? 2.555 -1.379 -19.348 1.00 97.75 200 LEU A O 1
ATOM 1484 N N . ASP A 1 201 ? 1.232 -2.985 -18.518 1.00 96.69 201 ASP A N 1
ATOM 1485 C CA . ASP A 1 201 ? 1.823 -4.059 -19.317 1.00 96.69 201 ASP A CA 1
ATOM 1486 C C . ASP A 1 201 ? 1.558 -3.880 -20.815 1.00 96.69 201 ASP A C 1
ATOM 1488 O O . ASP A 1 201 ? 2.482 -4.014 -21.620 1.00 96.69 201 ASP A O 1
ATOM 1492 N N . LEU A 1 202 ? 0.353 -3.450 -21.205 1.00 97.56 202 LEU A N 1
ATOM 1493 C CA . LEU A 1 202 ? 0.066 -3.073 -22.594 1.00 97.56 202 LEU A CA 1
ATOM 1494 C C . LEU A 1 202 ? 0.955 -1.918 -23.071 1.00 97.56 202 LEU A C 1
ATOM 1496 O O . LEU A 1 202 ? 1.437 -1.930 -24.204 1.00 97.56 202 LEU A O 1
ATOM 1500 N N . VAL A 1 203 ? 1.191 -0.914 -22.224 1.00 97.44 203 VAL A N 1
ATOM 1501 C CA . VAL A 1 203 ? 2.092 0.200 -22.546 1.00 97.44 203 VAL A CA 1
ATOM 1502 C C . VAL A 1 203 ? 3.531 -0.288 -22.681 1.00 97.44 203 VAL A C 1
ATOM 1504 O O . VAL A 1 203 ? 4.192 0.100 -23.641 1.00 97.44 203 VAL A O 1
ATOM 1507 N N . ARG A 1 204 ? 4.011 -1.171 -21.797 1.00 97.44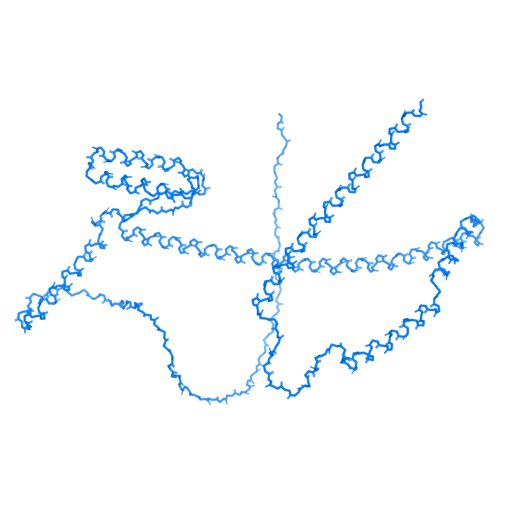 204 ARG A N 1
ATOM 1508 C CA . ARG A 1 204 ? 5.346 -1.782 -21.909 1.00 97.44 204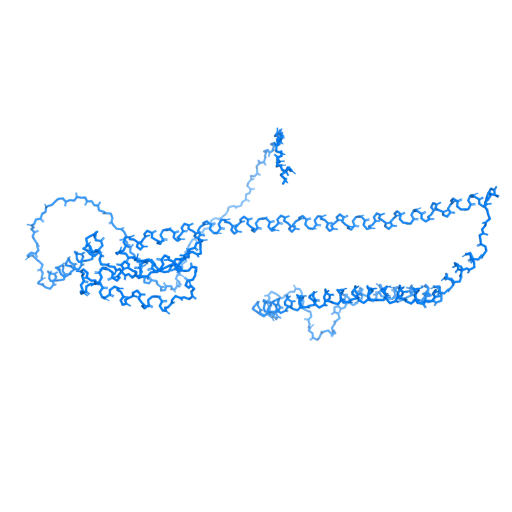 ARG A CA 1
ATOM 1509 C C . ARG A 1 204 ? 5.499 -2.554 -23.219 1.00 97.44 204 ARG A C 1
ATOM 1511 O O . ARG A 1 204 ? 6.474 -2.330 -23.927 1.00 97.44 204 ARG A O 1
ATOM 1518 N N . GLN A 1 205 ? 4.525 -3.390 -23.581 1.00 97.19 205 GLN A N 1
ATOM 1519 C CA . GLN A 1 205 ? 4.529 -4.146 -24.843 1.00 97.19 205 GLN A CA 1
ATOM 1520 C C . GLN A 1 205 ? 4.495 -3.231 -26.074 1.00 97.19 205 GLN A C 1
ATOM 1522 O O . GLN A 1 205 ? 5.206 -3.450 -27.054 1.00 97.19 205 GLN A O 1
ATOM 1527 N N . ARG A 1 206 ? 3.686 -2.166 -26.038 1.00 97.25 206 ARG A N 1
ATOM 1528 C CA . ARG A 1 206 ? 3.663 -1.171 -27.118 1.00 97.25 206 ARG A CA 1
ATOM 1529 C C . ARG A 1 206 ? 4.980 -0.417 -27.207 1.00 97.25 206 ARG A C 1
ATOM 1531 O O . ARG A 1 206 ? 5.451 -0.179 -28.309 1.00 97.25 206 ARG A O 1
ATOM 1538 N N . HIS A 1 207 ? 5.580 -0.061 -26.076 1.00 97.12 207 HIS A N 1
ATOM 1539 C CA . HIS A 1 207 ? 6.865 0.623 -26.040 1.00 97.12 207 HIS A CA 1
ATOM 1540 C C . HIS A 1 207 ? 7.985 -0.253 -26.609 1.00 97.12 207 HIS A C 1
ATOM 1542 O O . HIS A 1 207 ? 8.794 0.245 -27.385 1.00 97.12 207 HIS A O 1
ATOM 1548 N N . THR A 1 208 ? 8.038 -1.549 -26.283 1.00 96.81 208 THR A N 1
ATOM 1549 C CA . THR A 1 208 ? 9.037 -2.457 -26.873 1.00 96.81 208 THR A CA 1
ATOM 1550 C C . THR A 1 208 ? 8.836 -2.598 -28.380 1.00 96.81 208 THR A C 1
ATOM 1552 O O . THR A 1 208 ? 9.791 -2.438 -29.136 1.00 96.81 208 THR A O 1
ATOM 1555 N N . SER A 1 209 ? 7.597 -2.795 -28.842 1.00 96.81 209 SER A N 1
ATOM 1556 C CA . SER A 1 209 ? 7.278 -2.859 -30.275 1.00 96.81 209 SER A CA 1
ATOM 1557 C C . SER A 1 209 ? 7.633 -1.563 -31.013 1.00 96.81 209 SER A C 1
ATOM 1559 O O . SER A 1 209 ? 8.317 -1.609 -32.034 1.00 96.81 209 SER A O 1
ATOM 1561 N N . LEU A 1 210 ? 7.239 -0.405 -30.477 1.00 97.25 210 LEU A N 1
ATOM 1562 C CA . LEU A 1 210 ? 7.586 0.899 -31.045 1.00 97.25 210 LEU A CA 1
ATOM 1563 C C . LEU A 1 210 ? 9.093 1.149 -31.015 1.00 97.25 210 LEU A C 1
ATOM 1565 O O . LEU A 1 210 ? 9.613 1.736 -31.955 1.00 97.25 210 LEU A O 1
ATOM 1569 N N . GLY A 1 211 ? 9.802 0.683 -29.985 1.00 97.00 211 GLY A N 1
ATOM 1570 C CA . GLY A 1 211 ? 11.261 0.736 -29.921 1.00 97.00 211 GLY A CA 1
ATOM 1571 C C . GLY A 1 211 ? 11.913 -0.028 -31.074 1.00 97.00 211 GLY A C 1
ATOM 1572 O O . GLY A 1 211 ? 12.797 0.509 -31.740 1.00 97.00 211 GLY A O 1
ATOM 1573 N N . HIS A 1 212 ? 11.436 -1.240 -31.374 1.00 96.38 212 HIS A N 1
ATOM 1574 C CA . HIS A 1 212 ? 11.916 -2.017 -32.522 1.00 96.38 212 HIS A CA 1
ATOM 1575 C C . HIS A 1 212 ? 11.605 -1.340 -33.864 1.00 96.38 212 HIS A C 1
ATOM 1577 O O . HIS A 1 212 ? 12.493 -1.230 -34.712 1.00 96.38 212 HIS A O 1
ATOM 1583 N N . GLU A 1 213 ? 10.376 -0.853 -34.058 1.00 96.94 213 GLU A N 1
ATOM 1584 C CA . GLU A 1 213 ? 9.996 -0.140 -35.286 1.00 96.94 213 GLU A CA 1
ATOM 1585 C C . GLU A 1 213 ? 10.785 1.163 -35.454 1.00 96.94 213 GLU A C 1
ATOM 1587 O O . GLU A 1 213 ? 11.240 1.478 -36.552 1.00 96.94 213 GLU A O 1
ATOM 1592 N N . PHE A 1 214 ? 11.024 1.893 -34.366 1.00 96.88 214 PHE A N 1
ATOM 1593 C CA . PHE A 1 214 ? 11.834 3.105 -34.378 1.00 96.88 214 PHE A CA 1
ATOM 1594 C C . PHE A 1 214 ? 13.265 2.816 -34.839 1.00 96.88 214 PHE A C 1
ATOM 1596 O O . PHE A 1 214 ? 13.739 3.466 -35.770 1.00 96.88 214 PHE A O 1
ATOM 1603 N N . ILE A 1 215 ? 13.926 1.802 -34.267 1.00 95.12 215 ILE A N 1
ATOM 1604 C CA . ILE A 1 215 ? 15.274 1.383 -34.691 1.00 95.12 215 ILE A CA 1
ATOM 1605 C C . ILE A 1 215 ? 15.278 1.012 -36.181 1.00 95.12 215 ILE A C 1
ATOM 1607 O O . ILE A 1 215 ? 16.167 1.424 -36.925 1.00 95.12 215 ILE A O 1
ATOM 1611 N N . LYS A 1 216 ? 14.264 0.277 -36.650 1.00 95.94 216 LYS A N 1
ATOM 1612 C CA . LYS A 1 216 ? 14.136 -0.123 -38.058 1.00 95.94 216 LYS A CA 1
ATOM 1613 C C . LYS A 1 216 ? 13.989 1.078 -38.994 1.00 95.94 216 LYS A C 1
ATOM 1615 O O . LYS A 1 216 ? 14.639 1.112 -40.038 1.00 95.94 216 LYS A O 1
ATOM 1620 N N . VAL A 1 217 ? 13.160 2.057 -38.631 1.00 96.88 217 VAL A N 1
ATOM 1621 C CA . VAL A 1 217 ? 12.958 3.284 -39.416 1.00 96.88 217 VAL A CA 1
ATOM 1622 C C . VAL A 1 217 ? 14.224 4.134 -39.436 1.00 96.88 217 VAL A C 1
ATOM 1624 O O . VAL A 1 217 ? 14.616 4.580 -40.511 1.00 96.88 217 VAL A O 1
ATOM 1627 N N . VAL A 1 218 ? 14.894 4.317 -38.295 1.00 93.88 218 VAL A N 1
ATOM 1628 C CA . VAL A 1 218 ? 16.170 5.048 -38.222 1.00 93.88 218 VAL A CA 1
ATOM 1629 C C . VAL A 1 218 ? 17.216 4.386 -39.119 1.00 93.88 218 VAL A C 1
ATOM 1631 O O . VAL A 1 218 ? 17.773 5.055 -39.987 1.00 93.88 218 VAL A O 1
ATOM 1634 N N . ASN A 1 219 ? 17.382 3.064 -39.023 1.00 90.12 219 ASN A N 1
ATOM 1635 C CA . ASN A 1 219 ? 18.291 2.313 -39.892 1.00 90.12 219 ASN A CA 1
ATOM 1636 C C . ASN A 1 219 ? 17.935 2.467 -41.380 1.00 90.12 219 ASN A C 1
ATOM 1638 O O . ASN A 1 219 ? 18.818 2.582 -42.228 1.00 90.12 219 ASN A O 1
ATOM 1642 N N . LEU A 1 220 ? 16.645 2.470 -41.733 1.00 94.38 220 LEU A N 1
ATOM 1643 C CA . LEU A 1 220 ? 16.208 2.674 -43.115 1.00 94.38 220 LEU A CA 1
ATOM 1644 C C . LEU A 1 220 ? 16.556 4.085 -43.612 1.00 94.38 220 LEU A C 1
ATOM 1646 O O . LEU A 1 220 ? 17.059 4.232 -44.725 1.00 94.38 220 LEU A O 1
ATOM 1650 N N . ILE A 1 221 ? 16.305 5.112 -42.795 1.00 92.69 221 ILE A N 1
ATOM 1651 C CA . ILE A 1 221 ? 16.619 6.510 -43.117 1.00 92.69 221 ILE A CA 1
ATOM 1652 C C . ILE A 1 221 ? 18.122 6.674 -43.335 1.00 92.69 221 ILE A C 1
ATOM 1654 O O . ILE A 1 221 ? 18.521 7.247 -44.348 1.00 92.69 221 ILE A O 1
ATOM 1658 N N . GLU A 1 222 ? 18.947 6.136 -42.435 1.00 88.25 222 GLU A N 1
ATOM 1659 C CA . GLU A 1 222 ? 20.406 6.167 -42.55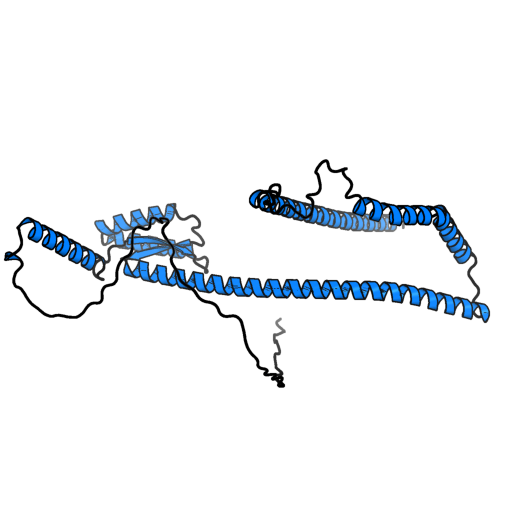8 1.00 88.25 222 GLU A CA 1
ATOM 1660 C C . GLU A 1 222 ? 20.871 5.478 -43.844 1.00 88.25 222 GLU A C 1
ATOM 1662 O O . GLU A 1 222 ? 21.598 6.074 -44.638 1.00 88.25 222 GLU A O 1
ATOM 1667 N N . ASN A 1 223 ? 20.387 4.264 -44.120 1.00 88.69 223 ASN A N 1
ATOM 1668 C CA . ASN A 1 223 ? 20.751 3.529 -45.332 1.00 88.69 223 ASN A CA 1
ATOM 1669 C C . ASN A 1 223 ? 20.341 4.269 -46.616 1.00 88.69 223 ASN A C 1
ATOM 1671 O O . ASN A 1 223 ? 21.109 4.310 -47.579 1.00 88.69 223 ASN A O 1
ATOM 1675 N N . VAL A 1 224 ? 19.161 4.896 -46.640 1.00 92.75 224 VAL A N 1
ATOM 1676 C CA . VAL A 1 224 ? 18.710 5.693 -47.789 1.00 92.75 224 VAL A CA 1
ATOM 1677 C C . VAL A 1 224 ? 19.555 6.959 -47.944 1.00 92.75 224 VAL A C 1
ATOM 1679 O O . VAL A 1 224 ? 19.970 7.267 -49.063 1.00 92.75 224 VAL A O 1
ATOM 1682 N N . ALA A 1 225 ? 19.848 7.674 -46.856 1.00 89.50 225 ALA A N 1
ATOM 1683 C CA . ALA A 1 225 ? 20.687 8.873 -46.880 1.00 89.50 225 ALA A CA 1
ATOM 1684 C C . ALA A 1 225 ? 22.096 8.572 -47.416 1.00 89.50 225 ALA A C 1
ATOM 1686 O O . ALA A 1 225 ? 22.609 9.327 -48.245 1.00 89.50 225 ALA A O 1
ATOM 1687 N N . VAL A 1 226 ? 22.661 7.429 -47.019 1.00 89.06 226 VAL A N 1
ATOM 1688 C CA . VAL A 1 226 ? 23.950 6.927 -47.510 1.00 89.06 226 VAL A CA 1
ATOM 1689 C C . VAL A 1 226 ? 23.868 6.534 -48.982 1.00 89.06 226 VAL A C 1
ATOM 1691 O O . VAL A 1 226 ? 24.691 6.972 -49.779 1.00 89.06 226 VAL A O 1
ATOM 1694 N N . SER A 1 227 ? 22.839 5.783 -49.388 1.00 89.50 227 SER A N 1
ATOM 1695 C CA . SER A 1 227 ? 22.669 5.360 -50.790 1.00 89.50 227 SER A CA 1
ATOM 1696 C C . SER A 1 227 ? 22.502 6.529 -51.770 1.00 89.50 227 SER A C 1
ATOM 1698 O O . SER A 1 227 ? 22.851 6.413 -52.941 1.00 89.50 227 SER A O 1
ATOM 1700 N N . ARG A 1 228 ? 21.984 7.668 -51.293 1.00 91.56 228 ARG A N 1
ATOM 1701 C CA . ARG A 1 228 ? 21.820 8.903 -52.073 1.00 91.56 228 ARG A CA 1
ATOM 1702 C C . ARG A 1 228 ? 23.038 9.829 -52.008 1.00 91.56 228 ARG A C 1
ATOM 1704 O O . ARG A 1 228 ? 23.006 10.883 -52.634 1.00 91.56 228 ARG A O 1
ATOM 1711 N N . GLY A 1 229 ? 24.072 9.473 -51.242 1.00 87.50 229 GLY A N 1
ATOM 1712 C CA . GLY A 1 229 ? 25.272 10.292 -51.047 1.00 87.50 229 GLY A CA 1
ATOM 1713 C C . GLY A 1 229 ? 25.033 11.581 -50.253 1.00 87.50 229 GLY A C 1
ATOM 1714 O O . GLY A 1 229 ? 25.848 12.494 -50.317 1.00 87.50 229 GLY A O 1
ATOM 1715 N N . VAL A 1 230 ? 23.911 11.684 -49.530 1.00 87.56 230 VAL A N 1
ATOM 1716 C CA . VAL A 1 230 ? 23.570 12.864 -48.709 1.00 87.56 230 VAL A CA 1
ATOM 1717 C C . VAL A 1 230 ? 24.303 12.827 -47.364 1.00 87.56 230 VAL A C 1
ATOM 1719 O O . VAL A 1 230 ? 24.549 13.869 -46.763 1.00 87.56 230 VAL A O 1
ATOM 1722 N N . ALA A 1 231 ? 24.661 11.632 -46.896 1.00 83.44 231 ALA A N 1
ATOM 1723 C CA . ALA A 1 231 ? 25.435 11.411 -45.683 1.00 83.44 231 ALA A CA 1
ATOM 1724 C C . ALA A 1 231 ? 26.430 10.263 -45.889 1.00 83.44 231 ALA A C 1
ATOM 1726 O O . ALA A 1 231 ? 26.159 9.333 -46.646 1.00 83.44 231 ALA A O 1
ATOM 1727 N N . GLU A 1 232 ? 27.556 10.302 -45.183 1.00 82.56 232 GLU A N 1
ATOM 1728 C CA . GLU A 1 232 ? 28.508 9.193 -45.119 1.00 82.56 232 GLU A CA 1
ATOM 1729 C C . GLU A 1 232 ? 28.392 8.479 -43.772 1.00 82.56 232 GLU A C 1
ATOM 1731 O O . GLU A 1 232 ? 28.137 9.098 -42.734 1.00 82.56 232 GLU A O 1
ATOM 1736 N N . LYS A 1 233 ? 28.588 7.159 -43.785 1.00 80.75 233 LYS A N 1
ATOM 1737 C CA . LYS A 1 233 ? 28.656 6.361 -42.560 1.00 80.75 233 LYS A CA 1
ATOM 1738 C C . LYS A 1 233 ? 29.895 6.761 -41.777 1.00 80.75 233 LYS A C 1
ATOM 1740 O O . LYS A 1 233 ? 30.991 6.818 -42.325 1.00 80.75 233 LYS A O 1
ATOM 1745 N N . ASN A 1 234 ? 29.730 7.023 -40.485 1.00 84.44 234 ASN A N 1
ATOM 1746 C CA . ASN A 1 234 ? 30.859 7.350 -39.631 1.00 84.44 234 ASN A CA 1
ATOM 1747 C C . ASN A 1 234 ? 31.647 6.058 -39.309 1.00 84.44 234 ASN A C 1
ATOM 1749 O O . ASN A 1 234 ? 31.145 5.202 -38.572 1.00 84.44 234 ASN A O 1
ATOM 1753 N N . PRO A 1 235 ? 32.891 5.906 -39.801 1.00 85.00 235 PRO A N 1
ATOM 1754 C CA . PRO A 1 235 ? 33.649 4.662 -39.656 1.00 85.00 235 PRO A CA 1
ATOM 1755 C C . PRO A 1 235 ? 33.983 4.352 -38.193 1.00 85.00 235 PRO A C 1
ATOM 1757 O O . PRO A 1 235 ? 34.129 3.194 -37.811 1.00 85.00 235 PRO A O 1
ATOM 1760 N N . ARG A 1 236 ? 34.064 5.380 -37.339 1.00 86.12 236 ARG A N 1
ATOM 1761 C CA . ARG A 1 236 ? 34.350 5.212 -35.912 1.00 86.12 236 ARG A CA 1
ATOM 1762 C C . ARG A 1 236 ? 33.162 4.626 -35.153 1.00 86.12 236 ARG A C 1
ATOM 1764 O O . ARG A 1 236 ? 33.372 3.820 -34.253 1.00 86.12 236 ARG A O 1
ATOM 1771 N N . SER A 1 237 ? 31.934 5.020 -35.497 1.00 82.56 237 SER A N 1
ATOM 1772 C CA . SER A 1 237 ? 30.735 4.441 -34.882 1.00 82.56 237 SER A CA 1
ATOM 1773 C C . SER A 1 237 ? 30.458 3.034 -35.396 1.00 82.56 237 SER A C 1
ATOM 1775 O O . SER A 1 237 ? 30.056 2.187 -34.612 1.00 82.56 237 SER A O 1
ATOM 1777 N N . GLU A 1 238 ? 30.721 2.751 -36.675 1.00 85.00 238 GLU A N 1
ATOM 1778 C CA . GLU A 1 238 ? 30.584 1.388 -37.205 1.00 85.00 238 GLU A CA 1
ATOM 1779 C C . GLU A 1 238 ? 31.592 0.426 -36.575 1.00 85.00 238 GLU A C 1
ATOM 1781 O O . GLU A 1 238 ? 31.203 -0.655 -36.145 1.00 85.00 238 GLU A O 1
ATOM 1786 N N . ALA A 1 239 ? 32.856 0.837 -36.434 1.00 88.44 239 ALA A N 1
ATOM 1787 C CA . ALA A 1 239 ? 33.867 0.035 -35.751 1.00 88.44 239 ALA A CA 1
ATOM 1788 C C . ALA A 1 239 ? 33.515 -0.211 -34.273 1.00 88.44 239 ALA A C 1
ATOM 1790 O O . ALA A 1 239 ? 33.652 -1.333 -33.793 1.00 88.44 239 ALA A O 1
ATOM 1791 N N . ALA A 1 240 ? 33.014 0.809 -33.564 1.00 89.94 240 ALA A N 1
ATOM 1792 C CA . ALA A 1 240 ? 32.564 0.659 -32.180 1.00 89.94 240 ALA A CA 1
ATOM 1793 C C . ALA A 1 240 ? 31.349 -0.280 -32.064 1.00 89.94 240 ALA A C 1
ATOM 1795 O O . ALA A 1 240 ? 31.338 -1.160 -31.207 1.00 89.94 240 ALA A O 1
ATOM 1796 N N . ASN A 1 241 ? 30.355 -0.146 -32.948 1.00 87.88 241 ASN A N 1
ATOM 1797 C CA . ASN A 1 241 ? 29.185 -1.026 -32.971 1.00 87.88 241 ASN A CA 1
ATOM 1798 C C . ASN A 1 241 ? 29.571 -2.473 -33.305 1.00 87.88 241 ASN A C 1
ATOM 1800 O O . ASN A 1 241 ? 29.089 -3.393 -32.653 1.00 87.88 241 ASN A O 1
ATOM 1804 N N . ALA A 1 242 ? 30.460 -2.681 -34.280 1.00 90.06 242 ALA A N 1
ATOM 1805 C CA . ALA A 1 242 ? 30.960 -4.005 -34.638 1.00 90.06 242 ALA A CA 1
ATOM 1806 C C . ALA A 1 242 ? 31.733 -4.653 -33.481 1.00 90.06 242 ALA A C 1
ATOM 1808 O O . ALA A 1 242 ? 31.559 -5.840 -33.227 1.00 90.06 242 ALA A O 1
ATOM 1809 N N . GLN A 1 243 ? 32.532 -3.876 -32.745 1.00 93.19 243 GLN A N 1
ATOM 1810 C CA . GLN A 1 243 ? 33.230 -4.363 -31.557 1.00 93.19 243 GLN A CA 1
ATOM 1811 C C . GLN A 1 243 ? 32.252 -4.786 -30.453 1.00 93.19 243 GLN A C 1
ATOM 1813 O O . GLN A 1 243 ? 32.439 -5.847 -29.867 1.00 93.19 243 GLN A O 1
ATOM 1818 N N . ILE A 1 244 ? 31.204 -3.993 -30.197 1.00 91.50 244 ILE A N 1
ATOM 1819 C CA . ILE A 1 244 ? 30.167 -4.321 -29.203 1.00 91.50 244 ILE A CA 1
ATOM 1820 C C . ILE A 1 244 ? 29.393 -5.581 -29.614 1.00 91.50 244 ILE A C 1
ATOM 1822 O O . ILE A 1 244 ? 29.126 -6.438 -28.777 1.00 91.50 244 ILE A O 1
ATOM 1826 N N . LEU A 1 245 ? 29.037 -5.720 -30.893 1.00 89.06 245 LEU A N 1
ATOM 1827 C CA . LEU A 1 245 ? 28.354 -6.917 -31.389 1.00 89.06 245 LEU A CA 1
ATOM 1828 C C . LEU A 1 245 ? 29.248 -8.157 -31.293 1.00 89.06 245 LEU A C 1
ATOM 1830 O O . LEU A 1 245 ? 28.784 -9.187 -30.820 1.00 89.06 245 LEU A O 1
ATOM 1834 N N . ALA A 1 246 ? 30.530 -8.043 -31.647 1.00 89.44 246 ALA A N 1
ATOM 1835 C CA . ALA A 1 246 ? 31.484 -9.142 -31.520 1.00 89.44 246 ALA A CA 1
ATOM 1836 C C . ALA A 1 246 ? 31.682 -9.574 -30.056 1.00 89.44 246 ALA A C 1
ATOM 1838 O O . ALA A 1 246 ? 31.685 -10.769 -29.775 1.00 89.44 246 ALA A O 1
ATOM 1839 N N . SER A 1 247 ? 31.780 -8.627 -29.111 1.00 91.50 247 SER A N 1
ATOM 1840 C CA . SER A 1 247 ? 31.850 -8.971 -27.683 1.00 91.50 247 SER A CA 1
ATOM 1841 C C . SER A 1 247 ? 30.559 -9.618 -27.180 1.00 91.50 247 SER A C 1
ATOM 1843 O O . SER A 1 247 ? 30.615 -10.544 -26.381 1.00 91.50 247 SER A O 1
ATOM 1845 N N . LEU A 1 248 ? 29.392 -9.179 -27.669 1.00 88.38 248 LEU A N 1
ATOM 1846 C CA . LEU A 1 248 ? 28.110 -9.798 -27.318 1.00 88.38 248 LEU A CA 1
ATOM 1847 C C . LEU A 1 248 ? 27.978 -11.221 -27.876 1.00 88.38 248 LEU A C 1
ATOM 1849 O O . LEU A 1 248 ? 27.428 -12.083 -27.198 1.00 88.38 248 LEU A O 1
ATOM 1853 N N . GLU A 1 249 ? 28.475 -11.484 -29.085 1.00 87.31 249 GLU A N 1
ATOM 1854 C CA . GLU A 1 249 ? 28.509 -12.831 -29.669 1.00 87.31 249 GLU A CA 1
ATOM 1855 C C . GLU A 1 249 ? 29.456 -13.767 -28.903 1.00 87.31 249 GLU A C 1
ATOM 1857 O O . GLU A 1 249 ? 29.142 -14.946 -28.729 1.00 87.31 249 GLU A O 1
ATOM 1862 N N . GLU A 1 250 ? 30.583 -13.248 -28.404 1.00 88.94 250 GLU A N 1
ATOM 1863 C CA . GLU A 1 250 ? 31.525 -13.996 -27.563 1.00 88.94 250 GLU A CA 1
ATOM 1864 C C . GLU A 1 250 ? 30.945 -14.298 -26.170 1.00 88.94 250 GLU A C 1
ATOM 1866 O O . GLU A 1 250 ? 31.055 -15.423 -25.681 1.00 88.94 250 GLU A O 1
ATOM 1871 N N . GLU A 1 251 ? 30.281 -13.324 -25.542 1.00 87.00 251 GLU A N 1
ATOM 1872 C CA . GLU A 1 251 ? 29.619 -13.489 -24.239 1.00 87.00 251 GLU A CA 1
ATOM 1873 C C . GLU A 1 251 ? 28.361 -14.369 -24.321 1.00 87.00 251 GLU A C 1
ATOM 1875 O O . GLU A 1 251 ? 28.014 -15.073 -23.366 1.00 87.00 251 GLU A O 1
ATOM 1880 N N . PHE A 1 252 ? 27.668 -14.344 -25.461 1.00 83.50 252 PHE A N 1
ATOM 1881 C CA . PHE A 1 252 ? 26.419 -15.061 -25.680 1.00 83.50 252 PHE A CA 1
ATOM 1882 C C . PHE A 1 252 ? 26.482 -15.931 -26.944 1.00 83.50 252 PHE A C 1
ATOM 1884 O O . PHE A 1 252 ? 25.810 -15.637 -27.939 1.00 83.50 252 PHE A O 1
ATOM 1891 N N . PRO A 1 253 ? 27.226 -17.056 -26.906 1.00 88.62 253 PRO A N 1
ATOM 1892 C CA . PRO A 1 253 ? 27.274 -17.992 -28.020 1.00 88.62 253 PRO A CA 1
ATOM 1893 C C . PRO A 1 253 ? 25.893 -18.629 -28.201 1.00 88.62 253 PRO A C 1
ATOM 1895 O O . PRO A 1 253 ? 25.500 -19.553 -27.477 1.00 88.62 253 PRO A O 1
ATOM 1898 N N . TRP A 1 254 ? 25.134 -18.106 -29.166 1.00 85.12 254 TRP A N 1
ATOM 1899 C CA . TRP A 1 254 ? 23.726 -18.446 -29.378 1.00 85.12 254 TRP A CA 1
ATOM 1900 C C . TRP A 1 254 ? 23.499 -19.954 -29.510 1.00 85.12 254 TRP A C 1
ATOM 1902 O O . TRP A 1 254 ? 22.554 -20.482 -28.934 1.00 85.12 254 TRP A O 1
ATOM 1912 N N . GLU A 1 255 ? 24.388 -20.669 -30.200 1.00 88.56 255 GLU A N 1
ATOM 1913 C CA . GLU A 1 255 ? 24.269 -22.117 -30.401 1.00 88.56 255 GLU A CA 1
ATOM 1914 C C . GLU A 1 255 ? 24.331 -22.916 -29.090 1.00 88.56 255 GLU A C 1
ATOM 1916 O O . GLU A 1 255 ? 23.607 -23.902 -28.914 1.00 88.56 255 GLU A O 1
ATOM 1921 N N . GLU A 1 256 ? 25.178 -22.501 -28.145 1.00 89.75 256 GLU A N 1
ATOM 1922 C CA . GLU A 1 256 ? 25.284 -23.158 -26.843 1.00 89.75 256 GLU A CA 1
ATOM 1923 C C . GLU A 1 256 ? 24.055 -22.866 -25.981 1.00 89.75 256 GLU A C 1
ATOM 1925 O O . GLU A 1 256 ? 23.485 -23.779 -25.371 1.00 89.75 256 GLU A O 1
ATOM 1930 N N . TRP A 1 257 ? 23.605 -21.612 -25.972 1.00 90.56 257 TRP A N 1
ATOM 1931 C CA . TRP A 1 257 ? 22.383 -21.210 -25.284 1.00 90.56 257 TRP A CA 1
ATOM 1932 C C . TRP A 1 257 ? 21.148 -21.896 -25.854 1.00 90.56 257 TRP A C 1
ATOM 1934 O O . TRP A 1 257 ? 20.330 -22.406 -25.091 1.00 90.56 257 TRP A O 1
ATOM 1944 N N . GLN A 1 258 ? 21.043 -21.995 -27.175 1.00 92.81 258 GLN A N 1
ATOM 1945 C CA . GLN A 1 258 ? 19.966 -22.703 -27.850 1.00 92.81 258 GLN A CA 1
ATOM 1946 C C . GLN A 1 258 ? 19.954 -24.182 -27.454 1.00 92.81 258 GLN A C 1
ATOM 1948 O O . GLN A 1 258 ? 18.913 -24.686 -27.039 1.00 92.81 258 GLN A O 1
ATOM 1953 N N . ARG A 1 259 ? 21.115 -24.856 -27.452 1.00 92.69 259 ARG A N 1
ATOM 1954 C CA . ARG A 1 259 ? 21.229 -26.246 -26.981 1.00 92.69 259 ARG A CA 1
ATOM 1955 C C . ARG A 1 259 ? 20.765 -26.401 -25.529 1.00 92.69 259 ARG A C 1
ATOM 1957 O O . ARG A 1 259 ? 20.044 -27.346 -25.220 1.00 92.69 259 ARG A O 1
ATOM 1964 N N . ARG A 1 260 ? 21.147 -25.484 -24.632 1.00 92.19 260 ARG A N 1
ATOM 1965 C CA . ARG A 1 260 ? 20.706 -25.490 -23.222 1.00 92.19 260 ARG A CA 1
ATOM 1966 C C . ARG A 1 260 ? 19.198 -25.261 -23.091 1.00 92.19 260 ARG A C 1
ATOM 1968 O O . ARG A 1 260 ? 18.547 -25.961 -22.320 1.00 92.19 260 ARG A O 1
ATOM 1975 N N . ILE A 1 261 ? 18.636 -24.325 -23.854 1.00 93.06 261 ILE A N 1
ATOM 1976 C CA . ILE A 1 261 ? 17.192 -24.056 -23.885 1.00 93.06 261 ILE A CA 1
ATOM 1977 C C . ILE A 1 261 ? 16.434 -25.289 -24.381 1.00 93.06 261 ILE A C 1
ATOM 1979 O O . ILE A 1 261 ? 15.440 -25.679 -23.773 1.00 93.06 261 ILE A O 1
ATOM 1983 N N . ASP A 1 262 ? 16.907 -25.931 -25.445 1.00 94.19 262 ASP A N 1
ATOM 1984 C CA . ASP A 1 262 ? 16.269 -27.121 -26.006 1.00 94.19 262 ASP A CA 1
ATOM 1985 C C . ASP A 1 262 ? 16.348 -28.314 -25.043 1.00 94.19 262 ASP A C 1
ATOM 1987 O O . ASP A 1 262 ? 15.359 -29.028 -24.867 1.00 94.19 262 ASP A O 1
ATOM 1991 N N . LEU A 1 263 ? 17.460 -28.472 -24.317 1.00 94.88 263 LEU A N 1
ATOM 1992 C CA . LEU A 1 263 ? 17.560 -29.435 -23.216 1.00 94.88 263 LEU A CA 1
ATOM 1993 C C . LEU A 1 263 ? 16.537 -29.147 -22.108 1.00 94.88 263 LEU A C 1
ATOM 1995 O O . LEU A 1 263 ? 15.833 -30.063 -21.685 1.00 94.88 263 LEU A O 1
ATOM 1999 N N . LEU A 1 264 ? 16.393 -27.893 -21.664 1.00 92.56 264 LEU A N 1
ATOM 2000 C CA . LEU A 1 264 ? 15.407 -27.513 -20.643 1.00 92.56 264 LEU A CA 1
ATOM 2001 C C . LEU A 1 264 ? 13.962 -27.721 -21.116 1.00 92.56 264 LEU A C 1
ATOM 2003 O O . LEU A 1 264 ? 13.126 -28.183 -20.339 1.00 92.56 264 LEU A O 1
ATOM 2007 N N . ARG A 1 265 ? 13.668 -27.444 -22.392 1.00 92.94 265 ARG A N 1
ATOM 2008 C CA . ARG A 1 265 ? 12.351 -27.681 -23.010 1.00 92.94 265 ARG A CA 1
ATOM 2009 C C . ARG A 1 265 ? 11.962 -29.155 -23.018 1.00 92.94 265 ARG A C 1
ATOM 2011 O O . ARG A 1 265 ? 10.775 -29.452 -22.944 1.00 92.94 265 ARG A O 1
ATOM 2018 N N . VAL A 1 266 ? 12.928 -30.070 -23.093 1.00 92.00 266 VAL A N 1
ATOM 2019 C CA . VAL A 1 266 ? 12.688 -31.519 -22.991 1.00 92.00 266 VAL A CA 1
ATOM 2020 C C . VAL A 1 266 ? 12.666 -31.974 -21.529 1.00 92.00 266 VAL A C 1
ATOM 2022 O O . VAL A 1 266 ? 11.816 -32.779 -21.139 1.00 92.00 266 VAL A O 1
ATOM 2025 N N . TRP A 1 267 ? 13.562 -31.446 -20.696 1.00 89.94 267 TRP A N 1
ATOM 2026 C CA . TRP A 1 267 ? 13.728 -31.861 -19.304 1.00 89.94 267 TRP A CA 1
ATOM 2027 C C . TRP A 1 267 ? 12.559 -31.439 -18.404 1.00 89.94 267 TRP A C 1
ATOM 2029 O O . TRP A 1 267 ? 12.069 -32.267 -17.640 1.00 89.94 267 TRP A O 1
ATOM 2039 N N . LEU A 1 268 ? 12.043 -30.211 -18.535 1.00 88.81 268 LEU A N 1
ATOM 2040 C CA . LEU A 1 268 ? 10.935 -29.701 -17.710 1.00 88.81 268 LEU A CA 1
ATOM 2041 C C . LEU A 1 268 ? 9.637 -30.523 -17.863 1.00 88.81 268 LEU A C 1
ATOM 2043 O O . LEU A 1 268 ? 9.085 -30.950 -16.848 1.00 88.81 268 LEU A O 1
ATOM 2047 N N . PRO A 1 269 ? 9.151 -30.837 -19.084 1.00 87.94 269 PRO A N 1
ATOM 2048 C CA . PRO A 1 269 ? 8.009 -31.734 -19.248 1.00 87.94 269 PRO A CA 1
ATOM 2049 C C . PRO A 1 269 ? 8.288 -33.158 -18.767 1.00 87.94 269 PRO A C 1
ATOM 2051 O O . PRO A 1 269 ? 7.365 -33.832 -18.317 1.00 87.94 269 PRO A O 1
ATOM 2054 N N . THR A 1 270 ? 9.536 -33.624 -18.872 1.00 85.12 270 THR A N 1
ATOM 2055 C CA . THR A 1 270 ? 9.927 -34.960 -18.403 1.00 85.12 270 THR A CA 1
ATOM 2056 C C . THR A 1 270 ? 9.860 -35.035 -16.880 1.00 85.12 270 THR A C 1
ATOM 2058 O O . THR A 1 270 ? 9.249 -35.965 -16.371 1.00 85.12 270 THR A O 1
ATOM 2061 N N . LEU A 1 271 ? 10.374 -34.027 -16.167 1.00 82.75 271 LEU A N 1
ATOM 2062 C CA . LEU A 1 271 ? 10.246 -33.887 -14.711 1.00 82.75 271 LEU A CA 1
ATOM 2063 C C . LEU A 1 271 ? 8.793 -33.783 -14.244 1.00 82.75 271 LEU A C 1
ATOM 2065 O O . LEU A 1 271 ? 8.421 -34.381 -13.237 1.00 82.75 271 LEU A O 1
ATOM 2069 N N . HIS A 1 272 ? 7.971 -33.026 -14.974 1.00 81.06 272 HIS A N 1
ATOM 2070 C CA . HIS A 1 272 ? 6.555 -32.877 -14.652 1.00 81.06 272 HIS A CA 1
ATOM 2071 C C . HIS A 1 272 ? 5.799 -34.201 -14.835 1.00 81.06 272 HIS A C 1
ATOM 2073 O O . HIS A 1 272 ? 5.012 -34.584 -13.975 1.00 81.06 272 HIS A O 1
ATOM 2079 N N . ARG A 1 273 ? 6.085 -34.943 -15.917 1.00 79.50 273 ARG A N 1
ATOM 2080 C CA . ARG A 1 273 ? 5.491 -36.267 -16.169 1.00 79.50 273 ARG A CA 1
ATOM 2081 C C . ARG A 1 273 ? 5.986 -37.348 -15.219 1.00 79.50 273 ARG A C 1
ATOM 2083 O O . ARG A 1 273 ? 5.228 -38.259 -14.920 1.00 79.50 273 ARG A O 1
ATOM 2090 N N . THR A 1 274 ? 7.238 -37.282 -14.777 1.00 75.38 274 THR A N 1
ATOM 2091 C CA . THR A 1 274 ? 7.787 -38.256 -13.827 1.00 75.38 274 THR A CA 1
ATOM 2092 C C . THR A 1 274 ? 7.441 -37.923 -12.382 1.00 75.38 274 THR A C 1
ATOM 2094 O O . THR A 1 274 ? 7.870 -38.676 -11.509 1.00 75.38 274 THR A O 1
ATOM 2097 N N . SER A 1 275 ? 6.706 -36.818 -12.136 1.00 60.47 275 SER A N 1
ATOM 2098 C CA . SER A 1 275 ? 6.332 -36.310 -10.808 1.00 60.47 275 SER A CA 1
ATOM 2099 C C . SER A 1 275 ? 7.462 -36.552 -9.815 1.00 60.47 275 SER A C 1
ATOM 2101 O O . SER A 1 275 ? 7.263 -37.272 -8.838 1.00 60.47 275 SER A O 1
ATOM 2103 N N . ALA A 1 276 ? 8.676 -36.127 -10.198 1.00 53.62 276 ALA A N 1
ATOM 2104 C CA . ALA A 1 276 ? 9.902 -36.744 -9.715 1.00 53.62 276 ALA A CA 1
ATOM 2105 C C . ALA A 1 276 ? 9.840 -36.961 -8.202 1.00 53.62 276 ALA A C 1
ATOM 2107 O O . ALA A 1 276 ? 9.782 -36.009 -7.424 1.00 53.62 276 ALA A O 1
ATOM 2108 N N . THR A 1 277 ? 9.860 -38.247 -7.856 1.00 50.66 277 THR A N 1
ATOM 2109 C CA . THR A 1 277 ? 10.116 -38.946 -6.590 1.00 50.66 277 THR A CA 1
ATOM 2110 C C . THR A 1 277 ? 11.394 -38.471 -5.870 1.00 50.66 277 THR A C 1
ATOM 2112 O O . THR A 1 277 ? 12.150 -39.266 -5.321 1.00 50.66 277 THR A O 1
ATOM 2115 N N . ALA A 1 278 ? 11.680 -37.171 -5.925 1.00 48.81 278 ALA A N 1
ATOM 2116 C CA . ALA A 1 278 ? 12.847 -36.474 -5.403 1.00 48.81 278 ALA A CA 1
ATOM 2117 C C . ALA A 1 278 ? 12.495 -35.573 -4.207 1.00 48.81 278 ALA A C 1
ATOM 2119 O O . ALA A 1 278 ? 13.378 -35.227 -3.426 1.00 48.81 278 ALA A O 1
ATOM 2120 N N . THR A 1 279 ? 11.219 -35.250 -3.992 1.00 47.22 279 THR A N 1
ATOM 2121 C CA . THR A 1 279 ? 10.716 -35.010 -2.638 1.00 47.22 279 THR A CA 1
ATOM 2122 C C . THR A 1 279 ? 10.255 -36.375 -2.136 1.00 47.22 279 THR A C 1
ATOM 2124 O O . THR A 1 279 ? 9.503 -37.055 -2.822 1.00 47.22 279 THR A O 1
ATOM 2127 N N . GLY A 1 280 ? 10.759 -36.860 -1.002 1.00 40.91 280 GLY A N 1
ATOM 2128 C CA . GLY A 1 280 ? 10.485 -38.210 -0.479 1.00 40.91 280 GLY A CA 1
ATOM 2129 C C . GLY A 1 280 ? 9.033 -38.475 -0.048 1.00 40.91 280 GLY A C 1
ATOM 2130 O O . GLY A 1 280 ? 8.817 -39.220 0.901 1.00 40.91 280 GLY A O 1
ATOM 2131 N N . PHE A 1 281 ? 8.049 -37.861 -0.704 1.00 41.53 281 PHE A N 1
ATOM 2132 C CA . PHE A 1 281 ? 6.628 -38.037 -0.466 1.00 41.53 281 PHE A CA 1
ATOM 2133 C C . PHE A 1 281 ? 5.970 -38.635 -1.714 1.00 41.53 281 PHE A C 1
ATOM 2135 O O . PHE A 1 281 ? 6.082 -38.053 -2.796 1.00 41.53 281 PHE A O 1
ATOM 2142 N N . PRO A 1 282 ? 5.291 -39.790 -1.599 1.00 42.31 282 PRO A N 1
ATOM 2143 C CA . PRO A 1 282 ? 4.517 -40.324 -2.706 1.00 42.31 282 PRO A CA 1
ATOM 2144 C C . PRO A 1 282 ? 3.417 -39.328 -3.084 1.00 42.31 282 PRO A C 1
ATOM 2146 O O . PRO A 1 282 ? 2.688 -38.824 -2.230 1.00 42.31 282 PRO A O 1
ATOM 2149 N N . CYS A 1 283 ? 3.315 -39.043 -4.381 1.00 41.12 283 CYS A N 1
ATOM 2150 C CA . CYS A 1 283 ? 2.175 -38.346 -4.957 1.00 41.12 283 CYS A CA 1
ATOM 2151 C C . CYS A 1 283 ? 0.923 -39.200 -4.682 1.00 41.12 283 CYS A C 1
ATOM 2153 O O . CYS A 1 283 ? 0.945 -40.386 -5.028 1.00 41.12 283 CYS A O 1
ATOM 2155 N N . PRO A 1 284 ? -0.139 -38.670 -4.048 1.00 43.09 284 PRO A N 1
ATOM 2156 C CA . PRO A 1 284 ? -1.356 -39.441 -3.869 1.00 43.09 284 PRO A CA 1
ATOM 2157 C C . PRO A 1 284 ? -1.939 -39.725 -5.253 1.00 43.09 284 PRO A C 1
ATOM 2159 O O . PRO A 1 284 ? -2.249 -38.817 -6.026 1.00 43.09 284 PRO A O 1
ATOM 2162 N N . SER A 1 285 ? -2.044 -41.011 -5.578 1.00 41.69 285 SER A N 1
ATOM 2163 C CA . SER A 1 285 ? -2.838 -41.495 -6.697 1.00 41.69 285 SER A CA 1
ATOM 2164 C C . SER A 1 285 ? -4.254 -40.928 -6.607 1.00 41.69 285 SER A C 1
ATOM 2166 O O . SER A 1 285 ? -4.817 -40.826 -5.520 1.00 41.69 285 SER A O 1
ATOM 2168 N N . VAL A 1 286 ? -4.828 -40.607 -7.764 1.00 53.06 286 VAL A N 1
ATOM 2169 C CA . VAL A 1 286 ? -6.113 -39.912 -7.982 1.00 53.06 286 VAL A CA 1
ATOM 2170 C C . VAL A 1 286 ? -7.352 -40.628 -7.388 1.00 53.06 286 VAL A C 1
ATOM 2172 O O . VAL A 1 286 ? -8.459 -40.127 -7.524 1.00 53.06 286 VAL A O 1
ATOM 2175 N N . ASP A 1 287 ? -7.189 -41.732 -6.653 1.00 44.47 287 ASP A N 1
ATOM 2176 C CA . ASP A 1 287 ? -8.283 -42.593 -6.175 1.00 44.47 287 ASP A CA 1
ATOM 2177 C C . ASP A 1 287 ? -8.362 -42.796 -4.647 1.00 44.47 287 ASP A C 1
ATOM 2179 O O . ASP A 1 287 ? -9.016 -43.731 -4.187 1.00 44.47 287 ASP A O 1
ATOM 2183 N N . GLU A 1 288 ? -7.784 -41.919 -3.818 1.00 41.25 288 GLU A N 1
ATOM 2184 C CA . GLU A 1 288 ? -8.053 -41.949 -2.368 1.00 41.25 288 GLU A CA 1
ATOM 2185 C C . GLU A 1 288 ? -8.923 -40.779 -1.901 1.00 41.25 288 GLU A C 1
ATOM 2187 O O . GLU A 1 288 ? -8.479 -39.663 -1.641 1.00 41.25 288 GLU A O 1
ATOM 2192 N N . SER A 1 289 ? -10.207 -41.085 -1.722 1.00 45.28 289 SER A N 1
ATOM 2193 C CA . SER A 1 289 ? -11.183 -40.327 -0.943 1.00 45.28 289 SER A CA 1
ATOM 2194 C C . SER A 1 289 ? -10.862 -40.367 0.562 1.00 45.28 289 SER A C 1
ATOM 2196 O O . SER A 1 289 ? -11.664 -40.854 1.363 1.00 45.28 289 SER A O 1
ATOM 2198 N N . VAL A 1 290 ? -9.685 -39.883 0.959 1.00 41.75 290 VAL A N 1
ATOM 2199 C CA . VAL A 1 290 ? -9.247 -39.800 2.358 1.00 41.75 290 VAL A CA 1
ATOM 2200 C C . VAL A 1 290 ? -8.635 -38.419 2.592 1.00 41.75 290 VAL A C 1
ATOM 2202 O O . VAL A 1 290 ? -7.653 -38.045 1.969 1.00 41.75 290 VAL A O 1
ATOM 2205 N N . THR A 1 291 ? -9.305 -37.654 3.457 1.00 42.16 291 THR A N 1
ATOM 2206 C CA . THR A 1 291 ? -8.873 -36.444 4.188 1.00 42.16 291 THR A CA 1
ATOM 2207 C C . THR A 1 291 ? -7.489 -35.856 3.851 1.00 42.16 291 THR A C 1
ATOM 2209 O O . THR A 1 291 ? -6.495 -36.564 4.007 1.00 42.16 291 THR A O 1
ATOM 2212 N N . PRO A 1 292 ? -7.374 -34.542 3.551 1.00 45.91 292 PRO A N 1
ATOM 2213 C CA . PRO A 1 292 ? -6.092 -33.875 3.326 1.00 45.91 292 PRO A CA 1
ATOM 2214 C C . PRO A 1 292 ? -5.328 -33.740 4.656 1.00 45.91 292 PRO A C 1
ATOM 2216 O O . PRO A 1 292 ? -5.319 -32.691 5.292 1.00 45.91 292 PRO A O 1
ATOM 2219 N N . ALA A 1 293 ? -4.723 -34.826 5.126 1.00 56.62 293 ALA A N 1
ATOM 2220 C CA . ALA A 1 293 ? -3.968 -34.883 6.369 1.00 56.62 293 ALA A CA 1
ATOM 2221 C C . ALA A 1 293 ? -2.466 -34.761 6.079 1.00 56.62 293 ALA A C 1
ATOM 2223 O O . ALA A 1 293 ? -1.750 -35.755 6.101 1.00 56.62 293 ALA A O 1
ATOM 2224 N N . ALA A 1 294 ? -2.028 -33.536 5.773 1.00 51.91 294 ALA A N 1
ATOM 2225 C CA . ALA A 1 294 ? -0.672 -33.004 6.018 1.00 51.91 294 ALA A CA 1
ATOM 2226 C C . ALA A 1 294 ? -0.544 -31.520 5.592 1.00 51.91 294 ALA A C 1
ATOM 2228 O O . ALA A 1 294 ? 0.556 -31.044 5.320 1.00 51.91 294 ALA A O 1
ATOM 2229 N N . GLY A 1 295 ? -1.656 -30.782 5.482 1.00 58.28 295 GLY A N 1
ATOM 2230 C CA . GLY A 1 295 ? -1.594 -29.325 5.355 1.00 58.28 295 GLY A CA 1
ATOM 2231 C C . GLY A 1 295 ? -1.126 -28.721 6.677 1.00 58.28 295 GLY A C 1
ATOM 2232 O O . GLY A 1 295 ? -1.443 -29.261 7.741 1.00 58.28 295 GLY A O 1
ATOM 2233 N N . LEU A 1 296 ? -0.368 -27.625 6.618 1.00 60.28 296 LEU A N 1
ATOM 2234 C CA . LEU A 1 296 ? -0.146 -26.772 7.785 1.00 60.28 296 LEU A CA 1
ATOM 2235 C C . LEU A 1 296 ? -1.508 -26.507 8.444 1.00 60.28 296 LEU A C 1
ATOM 2237 O O . LEU A 1 296 ? -2.511 -26.294 7.762 1.00 60.28 296 LEU A O 1
ATOM 2241 N N . GLY A 1 297 ? -1.576 -26.580 9.775 1.00 79.69 297 GLY A N 1
ATOM 2242 C CA . GLY A 1 297 ? -2.810 -26.199 10.461 1.00 79.69 297 GLY A CA 1
ATOM 2243 C C . GLY A 1 297 ? -3.161 -24.759 10.080 1.00 79.69 297 GLY A C 1
ATOM 2244 O O . GLY A 1 297 ? -2.253 -23.943 9.968 1.00 79.69 297 GLY A O 1
ATOM 2245 N N . LYS A 1 298 ? -4.443 -24.422 9.895 1.00 79.81 298 LYS A N 1
ATOM 2246 C CA . LYS A 1 298 ? -4.852 -23.056 9.502 1.00 79.81 298 LYS A CA 1
ATOM 2247 C C . LYS A 1 298 ? -4.227 -21.964 10.380 1.00 79.81 298 LYS A C 1
ATOM 2249 O O . LYS A 1 298 ? -3.796 -20.945 9.871 1.00 79.81 298 LYS A O 1
ATOM 2254 N N . GLU A 1 299 ? -4.078 -22.225 11.677 1.00 80.69 299 GLU A N 1
ATOM 2255 C CA . GLU A 1 299 ? -3.396 -21.326 12.621 1.00 80.69 299 GLU A CA 1
ATOM 2256 C C . GLU A 1 299 ? -1.890 -21.160 12.315 1.00 80.69 299 GLU A C 1
ATOM 2258 O O . GLU A 1 299 ? -1.314 -20.081 12.457 1.00 80.69 299 GLU A O 1
ATOM 2263 N N . GLN A 1 300 ? -1.226 -22.227 11.858 1.00 84.00 300 GLN A N 1
ATOM 2264 C CA . GLN A 1 300 ? 0.164 -22.174 11.398 1.00 84.00 300 GLN A CA 1
ATOM 2265 C C . GLN A 1 300 ? 0.281 -21.429 10.064 1.00 84.00 300 GLN A C 1
ATOM 2267 O O . GLN A 1 300 ? 1.229 -20.677 9.876 1.00 84.00 300 GLN A O 1
ATOM 2272 N N . GLU A 1 301 ? -0.681 -21.589 9.154 1.00 86.62 301 GLU A N 1
ATOM 2273 C CA . GLU A 1 301 ? -0.732 -20.814 7.908 1.00 86.62 301 GLU A CA 1
ATOM 2274 C C . GLU A 1 301 ? -0.945 -19.320 8.185 1.00 86.62 301 GLU A C 1
ATOM 2276 O O . GLU A 1 301 ? -0.214 -18.493 7.648 1.00 86.62 301 GLU A O 1
ATOM 2281 N N . GLU A 1 302 ? -1.879 -18.968 9.070 1.00 87.25 302 GLU A N 1
ATOM 2282 C CA . GLU A 1 302 ? -2.153 -17.582 9.470 1.00 87.25 302 GLU A CA 1
ATOM 2283 C C . GLU A 1 302 ? -0.932 -16.931 10.135 1.00 87.25 302 GLU A C 1
ATOM 2285 O O . GLU A 1 302 ? -0.511 -15.850 9.725 1.00 87.25 302 GLU A O 1
ATOM 2290 N N . SER A 1 303 ? -0.283 -17.617 11.083 1.00 88.88 303 SER A N 1
ATOM 2291 C CA . SER A 1 303 ? 0.952 -17.112 11.708 1.00 88.88 303 SER A CA 1
ATOM 2292 C C . SER A 1 303 ? 2.119 -16.981 10.723 1.00 88.88 303 SER A C 1
ATOM 2294 O O . SER A 1 303 ? 2.900 -16.033 10.813 1.00 88.88 303 SER A O 1
ATOM 2296 N N . LEU A 1 304 ? 2.241 -17.886 9.746 1.00 92.25 304 LEU A N 1
ATOM 2297 C CA . LEU A 1 304 ? 3.222 -17.745 8.669 1.00 92.25 304 LEU A CA 1
ATOM 2298 C C . LEU A 1 304 ? 2.911 -16.537 7.783 1.00 92.25 304 LEU A C 1
ATOM 2300 O O . LEU A 1 304 ? 3.837 -15.816 7.421 1.00 92.25 304 LEU A O 1
ATOM 2304 N N . VAL A 1 305 ? 1.642 -16.280 7.458 1.00 92.81 305 VAL A N 1
ATOM 2305 C CA . VAL A 1 305 ? 1.232 -15.085 6.703 1.00 92.81 305 VAL A CA 1
ATOM 2306 C C . VAL A 1 305 ? 1.569 -13.813 7.480 1.00 92.81 305 VAL A C 1
ATOM 2308 O O . VAL A 1 305 ? 2.127 -12.887 6.893 1.00 92.81 305 VAL A O 1
ATOM 2311 N N . GLU A 1 306 ? 1.320 -13.772 8.790 1.00 93.00 306 GLU A N 1
ATOM 2312 C CA . GLU A 1 306 ? 1.713 -12.640 9.638 1.00 93.00 306 GLU A CA 1
ATOM 2313 C C . GLU A 1 306 ? 3.230 -12.419 9.613 1.00 93.00 306 GLU A C 1
ATOM 2315 O O . GLU A 1 306 ? 3.685 -11.308 9.331 1.00 93.00 306 GLU A O 1
ATOM 2320 N N . ILE A 1 307 ? 4.027 -13.475 9.814 1.00 93.94 307 ILE A N 1
ATOM 2321 C CA . ILE A 1 307 ? 5.495 -13.391 9.775 1.00 93.94 307 ILE A CA 1
ATOM 2322 C C . ILE A 1 307 ? 5.980 -12.921 8.401 1.00 93.94 307 ILE A C 1
ATOM 2324 O O . ILE A 1 307 ? 6.839 -12.044 8.323 1.00 93.94 307 ILE A O 1
ATOM 2328 N N . LEU A 1 308 ? 5.434 -13.474 7.317 1.00 94.50 308 LEU A N 1
ATOM 2329 C CA . LEU A 1 308 ? 5.811 -13.097 5.956 1.00 94.50 308 LEU A CA 1
ATOM 2330 C C . LEU A 1 308 ? 5.412 -11.654 5.641 1.00 94.50 308 LEU A C 1
ATOM 2332 O O . LEU A 1 308 ? 6.177 -10.947 4.987 1.00 94.50 308 LEU A O 1
ATOM 2336 N N . SER A 1 309 ? 4.266 -11.185 6.137 1.00 94.50 309 SER A N 1
ATOM 2337 C CA . SER A 1 309 ? 3.855 -9.787 5.979 1.00 94.50 309 SER A CA 1
ATOM 2338 C C . SER A 1 309 ? 4.805 -8.835 6.712 1.00 94.50 309 SER A C 1
ATOM 2340 O O . SER A 1 309 ? 5.294 -7.886 6.102 1.00 94.50 309 SER A O 1
ATOM 2342 N N . ALA A 1 310 ? 5.179 -9.148 7.958 1.00 92.88 310 ALA A N 1
ATOM 2343 C CA . ALA A 1 310 ? 6.148 -8.370 8.728 1.00 92.88 310 ALA A CA 1
ATOM 2344 C C . ALA A 1 310 ? 7.549 -8.383 8.089 1.00 92.88 310 ALA A C 1
ATOM 2346 O O . ALA A 1 310 ? 8.237 -7.363 8.056 1.00 92.88 310 ALA A O 1
ATOM 2347 N N . GLN A 1 311 ? 7.979 -9.526 7.545 1.00 93.19 311 GLN A N 1
ATOM 2348 C CA . GLN A 1 311 ? 9.232 -9.617 6.792 1.00 93.19 311 GLN A CA 1
ATOM 2349 C C . GLN A 1 311 ? 9.182 -8.784 5.511 1.00 93.19 311 GLN A C 1
ATOM 2351 O O . GLN A 1 311 ? 10.159 -8.108 5.196 1.00 93.19 311 GLN A O 1
ATOM 2356 N N . THR A 1 312 ? 8.056 -8.797 4.798 1.00 95.19 312 THR A N 1
ATOM 2357 C CA . THR A 1 312 ? 7.868 -7.990 3.586 1.00 95.19 312 THR A CA 1
ATOM 2358 C C . THR A 1 312 ? 7.951 -6.502 3.919 1.00 95.19 312 THR A C 1
ATOM 2360 O O . THR A 1 312 ? 8.728 -5.791 3.290 1.00 95.19 312 THR A O 1
ATOM 2363 N N . GLU A 1 313 ? 7.270 -6.048 4.974 1.00 94.62 313 GLU A N 1
ATOM 2364 C CA . GLU A 1 313 ? 7.338 -4.658 5.442 1.00 94.62 313 GLU A CA 1
ATOM 2365 C C . GLU A 1 313 ? 8.769 -4.253 5.847 1.00 94.62 313 GLU A C 1
ATOM 2367 O O . GLU A 1 313 ? 9.248 -3.179 5.480 1.00 94.62 313 GLU A O 1
ATOM 2372 N N . ALA A 1 314 ? 9.504 -5.127 6.543 1.00 93.00 314 ALA A N 1
ATOM 2373 C CA . ALA A 1 314 ? 10.896 -4.865 6.913 1.00 93.00 314 ALA A CA 1
ATOM 2374 C C . ALA A 1 314 ? 11.828 -4.776 5.689 1.00 93.00 314 ALA A C 1
ATOM 2376 O O . ALA A 1 314 ? 12.727 -3.927 5.639 1.00 93.00 314 ALA A O 1
ATOM 2377 N N . VAL A 1 315 ? 11.624 -5.628 4.682 1.00 95.69 315 VAL A N 1
ATOM 2378 C CA . VAL A 1 315 ? 12.372 -5.574 3.418 1.00 95.69 315 VAL A CA 1
ATOM 2379 C C . VAL A 1 315 ? 12.027 -4.300 2.643 1.00 95.69 315 VAL A C 1
ATOM 2381 O O . VAL A 1 315 ? 12.925 -3.623 2.144 1.00 95.69 315 VAL A O 1
ATOM 2384 N N . GLU A 1 316 ? 10.760 -3.897 2.593 1.00 95.06 316 GLU A N 1
ATOM 2385 C CA . GLU A 1 316 ? 10.341 -2.638 1.964 1.00 95.06 316 GLU A CA 1
ATOM 2386 C C . GLU A 1 316 ? 10.948 -1.417 2.673 1.00 95.06 316 GLU A C 1
ATOM 2388 O O . GLU A 1 316 ? 11.506 -0.528 2.028 1.00 95.06 316 GLU A O 1
ATOM 2393 N N . ALA A 1 317 ? 10.952 -1.394 4.007 1.00 94.25 317 ALA A N 1
ATOM 2394 C CA . ALA A 1 317 ? 11.555 -0.310 4.778 1.00 94.25 317 ALA A CA 1
ATOM 2395 C C . ALA A 1 317 ? 13.076 -0.211 4.564 1.00 94.25 317 ALA A C 1
ATOM 2397 O O . ALA A 1 317 ? 13.621 0.884 4.391 1.00 94.25 317 ALA A O 1
ATOM 2398 N N . THR A 1 318 ? 13.777 -1.348 4.553 1.00 93.56 318 THR A N 1
ATOM 2399 C CA . THR A 1 318 ? 15.234 -1.379 4.344 1.00 93.56 318 THR A CA 1
ATOM 2400 C C . THR A 1 318 ? 15.616 -1.008 2.913 1.00 93.56 318 THR A C 1
ATOM 2402 O O . THR A 1 318 ? 16.539 -0.216 2.726 1.00 93.56 318 THR A O 1
ATOM 2405 N N . THR A 1 319 ? 14.885 -1.495 1.908 1.00 94.81 319 THR A N 1
ATOM 2406 C CA . THR A 1 319 ? 15.101 -1.121 0.498 1.00 94.81 319 THR A CA 1
ATOM 2407 C C . THR A 1 319 ? 14.826 0.362 0.252 1.00 94.81 319 THR A C 1
ATOM 2409 O O . THR A 1 319 ? 15.629 1.027 -0.402 1.00 94.81 319 THR A O 1
ATOM 2412 N N . GLN A 1 320 ? 13.773 0.927 0.850 1.00 95.38 320 GLN A N 1
ATOM 2413 C CA . GLN A 1 320 ? 13.497 2.363 0.773 1.00 95.38 320 GLN A CA 1
ATOM 2414 C C . GLN A 1 320 ? 14.580 3.199 1.471 1.00 95.38 320 GLN A C 1
ATOM 2416 O O . GLN A 1 320 ? 14.999 4.234 0.950 1.00 95.38 320 GLN A O 1
ATOM 2421 N N . SER A 1 321 ? 15.064 2.758 2.636 1.00 95.44 321 SER A N 1
ATOM 2422 C CA . SER A 1 321 ? 16.179 3.417 3.324 1.00 95.44 321 SER A CA 1
ATOM 2423 C C . SER A 1 321 ? 17.446 3.395 2.474 1.00 95.44 321 SER A C 1
ATOM 2425 O O . SER A 1 321 ? 18.140 4.407 2.396 1.00 95.44 321 SER A O 1
ATOM 2427 N N . LEU A 1 322 ? 17.740 2.269 1.823 1.00 95.38 322 LEU A N 1
ATOM 2428 C CA . LEU A 1 322 ? 18.902 2.129 0.954 1.00 95.38 322 LEU A CA 1
ATOM 2429 C C . LEU A 1 322 ? 18.804 3.072 -0.253 1.00 95.38 322 LEU A C 1
ATOM 2431 O O . LEU A 1 322 ? 19.730 3.848 -0.481 1.00 95.38 322 LEU A O 1
ATOM 2435 N N . ALA A 1 323 ? 17.652 3.118 -0.927 1.00 94.44 323 ALA A N 1
ATOM 2436 C CA . ALA A 1 323 ? 17.407 4.046 -2.033 1.00 94.44 323 ALA A CA 1
ATOM 2437 C C . ALA A 1 323 ? 17.591 5.521 -1.622 1.00 94.44 323 ALA A C 1
ATOM 2439 O O . ALA A 1 323 ? 18.188 6.312 -2.355 1.00 94.44 323 ALA A O 1
ATOM 2440 N N . ASN A 1 324 ? 17.138 5.899 -0.421 1.00 94.94 324 ASN A N 1
ATOM 2441 C CA . ASN A 1 324 ? 17.358 7.247 0.108 1.00 94.94 324 ASN A CA 1
ATOM 2442 C C . ASN A 1 324 ? 18.853 7.526 0.342 1.00 94.94 324 ASN A C 1
ATOM 2444 O O . ASN A 1 324 ? 19.345 8.595 -0.020 1.00 94.94 324 ASN A O 1
ATOM 2448 N N . THR A 1 325 ? 19.591 6.564 0.910 1.00 94.44 325 THR A N 1
ATOM 2449 C CA . THR A 1 325 ? 21.036 6.723 1.133 1.00 94.44 325 THR A CA 1
ATOM 2450 C C . THR A 1 325 ? 21.825 6.804 -0.170 1.00 94.44 325 THR A C 1
ATOM 2452 O O . THR A 1 325 ? 22.733 7.625 -0.263 1.00 94.44 325 THR A O 1
ATOM 2455 N N . GLU A 1 326 ? 21.463 6.027 -1.194 1.00 95.06 326 GLU A N 1
ATOM 2456 C CA . GLU A 1 326 ? 22.068 6.115 -2.527 1.00 95.06 326 GLU A CA 1
ATOM 2457 C C . GLU A 1 326 ? 21.844 7.499 -3.135 1.00 95.06 326 GLU A C 1
ATOM 2459 O O . GLU A 1 326 ? 22.795 8.142 -3.581 1.00 95.06 326 GLU A O 1
ATOM 2464 N N . GLN A 1 327 ? 20.615 8.018 -3.057 1.00 94.00 327 GLN A N 1
ATOM 2465 C CA . GLN A 1 327 ? 20.303 9.360 -3.541 1.00 94.00 327 GLN A CA 1
ATOM 2466 C C . GLN A 1 327 ? 21.115 10.444 -2.810 1.00 94.00 327 GLN A C 1
ATOM 2468 O O . GLN A 1 327 ? 21.573 11.412 -3.425 1.00 94.00 327 GLN A O 1
ATOM 2473 N N . ASP A 1 328 ? 21.318 10.303 -1.502 1.00 94.38 328 ASP A N 1
ATOM 2474 C CA . ASP A 1 328 ? 22.134 11.237 -0.727 1.00 94.38 328 ASP A CA 1
ATOM 2475 C C . ASP A 1 328 ? 23.628 11.122 -1.061 1.00 94.38 328 ASP A C 1
ATOM 2477 O O . ASP A 1 328 ? 24.313 12.146 -1.159 1.00 94.38 328 ASP A O 1
ATOM 2481 N N . VAL A 1 329 ? 24.132 9.916 -1.334 1.00 94.69 329 VAL A N 1
ATOM 2482 C CA . VAL A 1 329 ? 25.496 9.706 -1.842 1.00 94.69 329 VAL A CA 1
ATOM 2483 C C . VAL A 1 329 ? 25.669 10.367 -3.209 1.00 94.69 329 VAL A C 1
ATOM 2485 O O . VAL A 1 329 ? 26.624 11.121 -3.390 1.00 94.69 329 VAL A O 1
ATOM 2488 N N . GLU A 1 330 ? 24.735 10.198 -4.147 1.00 94.56 330 GLU A N 1
ATOM 2489 C CA . GLU A 1 330 ? 24.780 10.866 -5.457 1.00 94.56 330 GLU A CA 1
ATOM 2490 C C . GLU A 1 330 ? 24.796 12.399 -5.328 1.00 94.56 330 GLU A C 1
ATOM 2492 O O . GLU A 1 330 ? 25.558 13.103 -6.010 1.00 94.56 330 GLU A O 1
ATOM 2497 N N . ARG A 1 331 ? 23.997 12.948 -4.405 1.00 93.19 331 ARG A N 1
ATOM 2498 C CA . ARG A 1 331 ? 24.000 14.385 -4.086 1.00 93.19 331 ARG A CA 1
ATOM 2499 C C . ARG A 1 331 ? 25.351 14.827 -3.529 1.00 93.19 331 ARG A C 1
ATOM 2501 O O . ARG A 1 331 ? 25.880 15.851 -3.966 1.00 93.19 33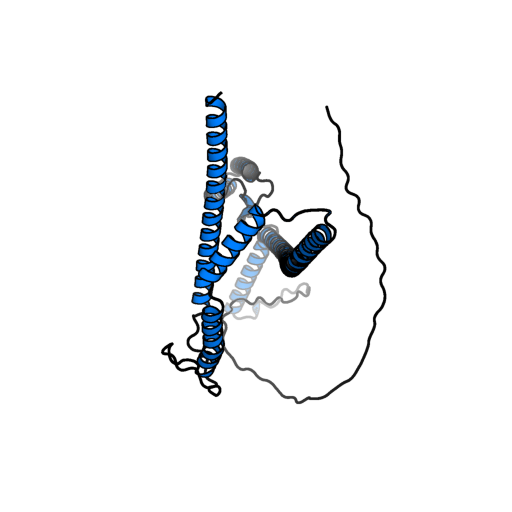1 ARG A O 1
ATOM 2508 N N . LEU A 1 332 ? 25.950 14.061 -2.621 1.00 92.38 332 LEU A N 1
ATOM 2509 C CA . LEU A 1 332 ? 27.275 14.356 -2.074 1.00 92.38 332 LEU A CA 1
ATOM 2510 C C . LEU A 1 332 ? 28.366 14.258 -3.144 1.00 92.38 332 LEU A C 1
ATOM 2512 O O . LEU A 1 332 ? 29.211 15.150 -3.239 1.00 92.38 332 LEU A O 1
ATOM 2516 N N . GLU A 1 333 ? 28.333 13.242 -4.000 1.00 93.06 333 GLU A N 1
ATOM 2517 C CA . GLU A 1 333 ? 29.273 13.098 -5.107 1.00 93.06 333 GLU A CA 1
ATOM 2518 C C . GLU A 1 333 ? 29.189 14.264 -6.087 1.00 93.06 333 GLU A C 1
ATOM 2520 O O . GLU A 1 333 ? 30.219 14.805 -6.501 1.00 93.06 333 GLU A O 1
ATOM 2525 N N . SER A 1 334 ? 27.975 14.672 -6.463 1.00 91.62 334 SER A N 1
ATOM 2526 C CA . SER A 1 334 ? 27.774 15.817 -7.351 1.00 91.62 334 SER A CA 1
ATOM 2527 C C . SER A 1 334 ? 28.277 17.114 -6.703 1.00 91.62 334 SER A C 1
ATOM 2529 O O . SER A 1 334 ? 28.969 17.903 -7.358 1.00 91.62 334 SER A O 1
ATOM 2531 N N . ALA A 1 335 ? 28.062 17.296 -5.395 1.00 88.56 335 ALA A N 1
ATOM 2532 C CA . ALA A 1 335 ? 28.590 18.422 -4.632 1.00 88.56 335 ALA A CA 1
ATOM 2533 C C . ALA A 1 335 ? 30.130 18.415 -4.577 1.00 88.56 335 ALA A C 1
ATOM 2535 O O . ALA A 1 335 ? 30.755 19.449 -4.838 1.00 88.56 335 ALA A O 1
ATOM 2536 N N . VAL A 1 336 ? 30.762 17.263 -4.332 1.00 89.00 336 VAL A N 1
ATOM 2537 C CA . VAL A 1 336 ? 32.228 17.100 -4.334 1.00 89.00 336 VAL A CA 1
ATOM 2538 C C . VAL A 1 336 ? 32.814 17.358 -5.724 1.00 89.00 336 VAL A C 1
ATOM 2540 O O . VAL A 1 336 ? 33.785 18.113 -5.849 1.00 89.00 336 VAL A O 1
ATOM 2543 N N . LYS A 1 337 ? 32.208 16.806 -6.786 1.00 87.94 337 LYS A N 1
ATOM 2544 C CA . LYS A 1 337 ? 32.595 17.057 -8.188 1.00 87.94 337 LYS A CA 1
ATOM 2545 C C . LYS A 1 337 ? 32.486 18.551 -8.525 1.00 87.94 337 LYS A C 1
ATOM 2547 O O . LYS A 1 337 ? 33.386 19.100 -9.163 1.00 87.94 337 LYS A O 1
ATOM 2552 N N . SER A 1 338 ? 31.449 19.241 -8.040 1.00 84.06 338 SER A N 1
ATOM 2553 C CA . SER A 1 338 ? 31.282 20.690 -8.232 1.00 84.06 338 SER A CA 1
ATOM 2554 C C . SER A 1 338 ? 32.334 21.526 -7.483 1.00 84.06 338 SER A C 1
ATOM 2556 O O . SER A 1 338 ? 32.872 22.481 -8.047 1.00 84.06 338 SER A O 1
ATOM 2558 N N . ARG A 1 339 ? 32.696 21.142 -6.247 1.00 80.12 339 ARG A N 1
ATOM 2559 C CA . ARG A 1 339 ? 33.744 21.805 -5.451 1.00 80.12 339 ARG A CA 1
ATOM 2560 C C . ARG A 1 339 ? 35.124 21.633 -6.074 1.00 80.12 339 ARG A C 1
ATOM 2562 O O . ARG A 1 339 ? 35.849 22.616 -6.188 1.00 80.12 339 ARG A O 1
ATOM 2569 N N . ARG A 1 340 ? 35.465 20.427 -6.543 1.00 75.94 340 ARG A N 1
ATOM 2570 C CA . ARG A 1 340 ? 36.731 20.168 -7.255 1.00 75.94 340 ARG A CA 1
ATOM 2571 C C . ARG A 1 340 ? 36.861 21.006 -8.527 1.00 75.94 340 ARG A C 1
ATOM 2573 O O . ARG A 1 340 ? 37.932 21.535 -8.789 1.00 75.94 340 ARG A O 1
ATOM 2580 N N . ARG A 1 341 ? 35.771 21.195 -9.279 1.00 72.00 341 ARG A N 1
ATOM 2581 C CA . ARG A 1 341 ? 35.762 22.072 -10.464 1.00 72.00 341 ARG A CA 1
ATOM 2582 C C . ARG A 1 341 ? 35.895 23.562 -10.127 1.00 72.00 341 ARG A C 1
ATOM 2584 O O . ARG A 1 341 ? 36.454 24.297 -10.932 1.00 72.00 341 ARG A O 1
ATOM 2591 N N . LYS A 1 342 ? 35.407 24.013 -8.964 1.00 70.44 342 LYS A N 1
ATOM 2592 C CA . LYS A 1 342 ? 35.563 25.406 -8.500 1.00 70.44 342 LYS A CA 1
ATOM 2593 C C . LYS A 1 342 ? 36.941 25.710 -7.904 1.00 70.44 342 LYS A C 1
ATOM 2595 O O . LYS A 1 342 ? 37.360 26.852 -7.990 1.00 70.44 342 LYS A O 1
ATOM 2600 N N . GLY A 1 343 ? 37.627 24.726 -7.320 1.00 60.03 343 GLY A N 1
ATOM 2601 C CA . GLY A 1 343 ? 38.975 24.895 -6.755 1.00 60.03 343 GLY A CA 1
ATOM 2602 C C . GLY A 1 343 ? 40.129 24.752 -7.757 1.00 60.03 343 GLY A C 1
ATOM 2603 O O . GLY A 1 343 ? 41.276 24.933 -7.373 1.00 60.03 343 GLY A O 1
ATOM 2604 N N . ALA A 1 344 ? 39.839 24.396 -9.013 1.00 55.59 344 ALA A N 1
ATOM 2605 C CA . ALA A 1 344 ? 40.822 24.236 -10.091 1.00 55.59 344 ALA A CA 1
ATOM 2606 C C . ALA A 1 344 ? 40.816 25.403 -11.108 1.00 55.59 344 ALA A C 1
ATOM 2608 O O . ALA A 1 344 ? 41.369 25.268 -12.199 1.00 55.59 344 ALA A O 1
ATOM 2609 N N . ARG A 1 345 ? 40.156 26.518 -10.776 1.00 45.78 345 ARG A N 1
ATOM 2610 C CA . ARG A 1 345 ? 40.209 27.801 -11.495 1.00 45.78 345 ARG A CA 1
ATOM 2611 C C . ARG A 1 345 ? 40.869 28.840 -10.608 1.00 45.78 345 ARG A C 1
ATOM 2613 O O . ARG A 1 345 ? 41.562 29.704 -11.177 1.00 45.78 345 ARG A O 1
#